Protein AF-A0A349VNL3-F1 (afdb_monomer_lite)

Secondary structure (DSSP, 8-state):
-PPEEEEE---HHHHHHHHHHHHHHHHHTT-GGGEEEEEEETHHHHHHHHHHHTHHHHHS-HHHHHHHHHHHHHHHHTTHHHHHHHHHHHHHHHHHHHHHTT---TT--HHHHHHHHHIIIIITT-BGGGS-SSSEEEEEEEETTTTEEEEEETTEEEEEEE-TTS-EEEEEEE-TT-BHHHHHHHHH----

Sequence (192 aa):
MPKLGLALSGGGFRATLYHLGVVRYLRDTGILQDVSDIASVSGGSILAAHLVLNWDKYTGDDEEFAAAASEIIDFVQFDVRNHIARRLPFIYSLRLFGKLARREIGFVSPNAVLERYYRDMLYGDTCLYELPDMPRLHILATNVSDGVLSVFNKKGLSIQQRKNAGKFEFKCIPGQMATLPQVVGASSAFPG

pLDDT: mean 88.32, std 12.3, range [38.38, 98.69]

Radius of gyration: 17.99 Å; chains: 1; bounding box: 42×40×58 Å

Structure (mmCIF, N/CA/C/O backbone):
data_AF-A0A349VNL3-F1
#
_entry.id   AF-A0A349VNL3-F1
#
loop_
_atom_site.group_PDB
_atom_site.id
_atom_site.type_symbol
_atom_site.label_atom_id
_atom_site.label_alt_id
_atom_site.label_comp_id
_atom_site.label_asym_id
_atom_site.label_entity_id
_atom_site.label_seq_id
_atom_site.pdbx_PDB_ins_code
_atom_site.Cartn_x
_atom_site.Cartn_y
_atom_site.Cartn_z
_atom_site.occupancy
_atom_site.B_iso_or_equiv
_atom_site.auth_seq_id
_atom_site.auth_comp_id
_atom_site.auth_asym_id
_atom_site.auth_atom_id
_atom_site.pdbx_PDB_model_num
ATOM 1 N N . MET A 1 1 ? -9.028 12.558 20.557 1.00 54.84 1 MET A N 1
ATOM 2 C CA . MET A 1 1 ? -8.630 11.135 20.527 1.00 54.84 1 MET A CA 1
ATOM 3 C C . MET A 1 1 ? -7.209 11.043 19.989 1.00 54.84 1 MET A C 1
ATOM 5 O O . MET A 1 1 ? -6.870 11.876 19.144 1.00 54.84 1 MET A O 1
ATOM 9 N N . PRO A 1 2 ? -6.360 10.147 20.522 1.00 56.34 2 PRO A N 1
ATOM 10 C CA . PRO A 1 2 ? -5.030 9.910 19.968 1.00 56.34 2 PRO A CA 1
ATOM 11 C C . PRO A 1 2 ? -5.157 9.453 18.511 1.00 56.34 2 PRO A C 1
ATOM 13 O O . PRO A 1 2 ? -6.084 8.734 18.163 1.00 56.34 2 PRO A O 1
ATOM 16 N N . LYS A 1 3 ? -4.257 9.936 17.657 1.00 85.06 3 LYS A N 1
ATOM 17 C CA . LYS A 1 3 ? -4.208 9.596 16.234 1.00 85.06 3 LYS A CA 1
ATOM 18 C C . LYS A 1 3 ? -3.071 8.607 16.021 1.00 85.06 3 LYS A C 1
ATOM 20 O O . LYS A 1 3 ? -1.936 8.920 16.387 1.00 85.06 3 LYS A O 1
ATOM 25 N N . LEU A 1 4 ? -3.370 7.432 15.475 1.00 94.25 4 LEU A N 1
ATOM 26 C CA . LEU A 1 4 ? -2.374 6.404 15.175 1.00 94.25 4 LEU A CA 1
ATOM 27 C C . LEU A 1 4 ? -1.837 6.582 13.750 1.00 94.25 4 LEU A C 1
ATOM 29 O O . LEU A 1 4 ? -2.595 6.771 12.802 1.00 94.25 4 LEU A O 1
ATOM 33 N N . GLY A 1 5 ? -0.517 6.508 13.597 1.00 96.69 5 GLY A N 1
ATOM 34 C CA . GLY A 1 5 ? 0.138 6.432 12.292 1.00 96.69 5 GLY A CA 1
ATOM 35 C C . GLY A 1 5 ? 0.537 4.992 11.986 1.00 96.69 5 GLY A C 1
ATOM 36 O O . GLY A 1 5 ? 1.195 4.354 12.808 1.00 96.69 5 GLY A O 1
ATOM 37 N N . LEU A 1 6 ? 0.174 4.487 10.809 1.00 97.75 6 LEU A N 1
ATOM 38 C CA . LEU A 1 6 ? 0.513 3.139 10.354 1.00 97.75 6 LEU A CA 1
ATOM 39 C C . LEU A 1 6 ? 1.584 3.204 9.258 1.00 97.75 6 LEU A C 1
ATOM 41 O O . LEU A 1 6 ? 1.389 3.835 8.223 1.00 97.75 6 LEU A O 1
ATOM 45 N N . ALA A 1 7 ? 2.723 2.544 9.471 1.00 98.19 7 ALA A N 1
ATOM 46 C CA . ALA A 1 7 ? 3.820 2.495 8.504 1.00 98.19 7 ALA A CA 1
ATOM 47 C C . ALA A 1 7 ? 3.968 1.083 7.915 1.00 98.19 7 ALA A C 1
ATOM 49 O O . ALA A 1 7 ? 4.357 0.148 8.612 1.00 98.19 7 ALA A O 1
ATOM 50 N N . LEU A 1 8 ? 3.682 0.935 6.620 1.00 98.19 8 LEU A N 1
ATOM 51 C CA . LEU A 1 8 ? 3.710 -0.334 5.894 1.00 98.19 8 LEU A CA 1
ATOM 52 C C . LEU A 1 8 ? 4.982 -0.443 5.045 1.00 98.19 8 LEU A C 1
ATOM 54 O O . LEU A 1 8 ? 5.118 0.164 3.980 1.00 98.19 8 LEU A O 1
ATOM 58 N N . SER A 1 9 ? 5.940 -1.222 5.538 1.00 96.88 9 SER A N 1
ATOM 59 C CA . SER A 1 9 ? 7.229 -1.458 4.887 1.00 96.88 9 SER A CA 1
ATOM 60 C C . SER A 1 9 ? 7.129 -2.282 3.595 1.00 96.88 9 SER A C 1
ATOM 62 O O . SER A 1 9 ? 6.122 -2.928 3.301 1.00 96.88 9 SER A O 1
ATOM 64 N N . GLY A 1 10 ? 8.221 -2.272 2.828 1.00 94.75 10 GLY A N 1
ATOM 65 C CA . GLY A 1 10 ? 8.355 -2.996 1.568 1.00 94.75 10 GLY A CA 1
ATOM 66 C C . GLY A 1 10 ? 8.783 -4.450 1.762 1.00 94.75 10 GLY A C 1
ATOM 67 O O . GLY A 1 10 ? 9.121 -4.884 2.860 1.00 94.75 10 GLY A O 1
ATOM 68 N N . GLY A 1 11 ? 8.798 -5.208 0.665 1.00 91.56 11 GLY A N 1
ATOM 69 C CA . GLY A 1 11 ? 9.146 -6.637 0.678 1.00 91.56 11 GLY A CA 1
ATOM 70 C C . GLY A 1 11 ? 8.288 -7.505 -0.244 1.00 91.56 11 GLY A C 1
ATOM 71 O O . GLY A 1 11 ? 8.097 -8.688 0.039 1.00 91.56 11 GLY A O 1
ATOM 72 N N . GLY A 1 12 ? 7.750 -6.920 -1.321 1.00 90.88 12 GLY A N 1
ATOM 73 C CA . GLY A 1 12 ? 6.856 -7.599 -2.261 1.00 90.88 12 GLY A CA 1
ATOM 74 C C . GLY A 1 12 ? 5.603 -8.164 -1.589 1.00 90.88 12 GLY A C 1
ATOM 75 O O . GLY A 1 12 ? 5.164 -7.670 -0.551 1.00 90.88 12 GLY A O 1
ATOM 76 N N . PHE A 1 13 ? 5.059 -9.241 -2.155 1.00 92.69 13 PHE A N 1
ATOM 77 C CA . PHE A 1 13 ? 3.811 -9.843 -1.675 1.00 92.69 13 PHE A CA 1
ATOM 78 C C . PHE A 1 13 ? 3.890 -10.415 -0.257 1.00 92.69 13 PHE A C 1
ATOM 80 O O . PHE A 1 13 ? 2.882 -10.445 0.443 1.00 92.69 13 PHE A O 1
ATOM 87 N N . ARG A 1 14 ? 5.087 -10.790 0.218 1.00 94.06 14 ARG A N 1
ATOM 88 C CA . ARG A 1 14 ? 5.274 -11.180 1.623 1.00 94.06 14 ARG A CA 1
ATOM 89 C C . ARG A 1 14 ? 4.926 -10.026 2.562 1.00 94.06 14 ARG A C 1
ATOM 91 O O . ARG A 1 14 ? 4.240 -10.244 3.552 1.00 94.06 14 ARG A O 1
ATOM 98 N N . ALA A 1 15 ? 5.387 -8.814 2.247 1.00 95.94 15 ALA A N 1
ATOM 99 C CA . ALA A 1 15 ? 5.043 -7.630 3.029 1.00 95.94 15 ALA A CA 1
ATOM 100 C C . ALA A 1 15 ? 3.550 -7.302 2.907 1.00 95.94 15 ALA A C 1
ATOM 102 O O . ALA A 1 15 ? 2.916 -7.029 3.917 1.00 95.94 15 ALA A O 1
ATOM 103 N N . THR A 1 16 ? 2.971 -7.403 1.704 1.00 96.94 16 THR A N 1
ATOM 104 C CA . THR A 1 16 ? 1.529 -7.200 1.480 1.00 96.94 16 THR A CA 1
ATOM 105 C C . THR A 1 16 ? 0.677 -8.090 2.394 1.00 96.94 16 THR A C 1
ATOM 107 O O . THR A 1 16 ? -0.168 -7.577 3.120 1.00 96.94 16 THR A O 1
ATOM 110 N N . LEU A 1 17 ? 0.935 -9.403 2.421 1.00 97.88 17 LEU A N 1
ATOM 111 C CA . LEU A 1 17 ? 0.179 -10.348 3.253 1.00 97.88 17 LEU A CA 1
ATOM 112 C C . LEU A 1 17 ? 0.473 -10.198 4.750 1.00 97.88 17 LEU A C 1
ATOM 114 O O . LEU A 1 17 ? -0.439 -10.303 5.566 1.00 97.88 17 LEU A O 1
ATOM 118 N N . TYR A 1 18 ? 1.725 -9.921 5.127 1.00 98.31 18 TYR A N 1
ATOM 119 C CA . TYR A 1 18 ? 2.070 -9.654 6.525 1.00 98.31 18 TYR A CA 1
ATOM 120 C C . TYR A 1 18 ? 1.290 -8.451 7.063 1.00 98.31 18 TYR A C 1
ATOM 122 O O . TYR A 1 18 ? 0.664 -8.527 8.119 1.00 98.31 18 TYR A O 1
ATOM 130 N N . HIS A 1 19 ? 1.274 -7.352 6.305 1.00 98.62 19 HIS A N 1
ATOM 131 C CA . HIS A 1 19 ? 0.550 -6.146 6.690 1.00 98.62 19 HIS A CA 1
ATOM 132 C C . HIS A 1 19 ? -0.967 -6.356 6.691 1.00 98.62 19 HIS A C 1
ATOM 134 O O . HIS A 1 19 ? -1.642 -5.736 7.504 1.00 98.62 19 HIS A O 1
ATOM 140 N N . LEU A 1 20 ? -1.510 -7.263 5.868 1.00 98.69 20 LEU A N 1
ATOM 141 C CA . LEU A 1 20 ? -2.928 -7.636 5.932 1.00 98.69 20 LEU A CA 1
ATOM 142 C C . LEU A 1 20 ? -3.260 -8.287 7.283 1.00 98.69 20 LEU A C 1
ATOM 144 O O . LEU A 1 20 ? -4.273 -7.953 7.893 1.00 98.69 20 LEU A O 1
ATOM 148 N N . GLY A 1 21 ? -2.368 -9.140 7.796 1.00 98.62 21 GLY A N 1
ATOM 149 C CA . GLY A 1 21 ? -2.469 -9.683 9.153 1.00 98.62 21 GLY A CA 1
ATOM 150 C C . GLY A 1 21 ? -2.396 -8.604 10.240 1.00 98.62 21 GLY A C 1
ATOM 151 O O . GLY A 1 21 ? -3.156 -8.651 11.205 1.00 98.62 21 GLY A O 1
ATOM 152 N N . VAL A 1 22 ? -1.540 -7.590 10.070 1.00 98.44 22 VAL A N 1
ATOM 153 C CA . VAL A 1 22 ? -1.481 -6.435 10.989 1.00 98.44 22 VAL A CA 1
ATOM 154 C C . VAL A 1 22 ? -2.793 -5.650 10.968 1.00 98.44 22 VAL A C 1
ATOM 156 O O . VAL A 1 22 ? -3.325 -5.336 12.027 1.00 98.44 22 VAL A O 1
ATOM 159 N N . VAL A 1 23 ? -3.350 -5.366 9.789 1.00 98.62 23 VAL A N 1
ATOM 160 C CA . VAL A 1 23 ? -4.642 -4.672 9.649 1.00 98.62 23 VAL A CA 1
ATOM 161 C C . VAL A 1 23 ? -5.766 -5.475 10.301 1.00 98.62 23 VAL A C 1
ATOM 163 O O . VAL A 1 23 ? -6.561 -4.897 11.039 1.00 98.62 23 VAL A O 1
ATOM 166 N N . ARG A 1 24 ? -5.792 -6.804 10.113 1.00 98.56 24 ARG A N 1
ATOM 167 C CA . ARG A 1 24 ? -6.727 -7.693 10.818 1.00 98.56 24 ARG A CA 1
ATOM 168 C C . ARG A 1 24 ? -6.598 -7.549 12.333 1.00 98.56 24 ARG A C 1
ATOM 170 O O . ARG A 1 24 ? -7.599 -7.361 13.006 1.00 98.56 24 ARG A O 1
ATOM 177 N N . TYR A 1 25 ? -5.378 -7.584 12.864 1.00 98.44 25 TYR A N 1
ATOM 178 C CA . TYR A 1 25 ? -5.145 -7.424 14.299 1.00 98.44 25 TYR A CA 1
ATOM 179 C C . TYR A 1 25 ? -5.625 -6.061 14.826 1.00 98.44 25 TYR A C 1
ATOM 181 O O . TYR A 1 25 ? -6.281 -5.997 15.865 1.00 98.44 25 TYR A O 1
ATOM 189 N N . LEU A 1 26 ? -5.342 -4.967 14.107 1.00 97.88 26 LEU A N 1
ATOM 190 C CA . LEU A 1 26 ? -5.823 -3.627 14.472 1.00 97.88 26 LEU A CA 1
ATOM 191 C C . LEU A 1 26 ? -7.355 -3.549 14.464 1.00 97.88 26 LEU A C 1
ATOM 193 O O . LEU A 1 26 ? -7.940 -2.886 15.321 1.00 97.88 26 LEU A O 1
ATOM 197 N N . ARG A 1 27 ? -8.003 -4.229 13.513 1.00 97.75 27 ARG A N 1
ATOM 198 C CA . ARG A 1 27 ? -9.463 -4.342 13.453 1.00 97.75 27 ARG A CA 1
ATOM 199 C C . ARG A 1 27 ? -10.005 -5.122 14.645 1.00 97.75 27 ARG A C 1
ATOM 201 O O . ARG A 1 27 ? -10.869 -4.616 15.348 1.00 97.75 27 ARG A O 1
ATOM 208 N N . ASP A 1 28 ? -9.479 -6.318 14.893 1.00 98.06 28 ASP A N 1
ATOM 209 C CA . ASP A 1 28 ? -9.968 -7.224 15.940 1.00 98.06 28 ASP A CA 1
ATOM 210 C C . ASP A 1 28 ? -9.770 -6.640 17.351 1.00 98.06 28 ASP A C 1
ATOM 212 O O . ASP A 1 28 ? -10.515 -6.955 18.275 1.00 98.06 28 ASP A O 1
ATOM 216 N N . THR A 1 29 ? -8.790 -5.747 17.518 1.00 96.88 29 THR A N 1
ATOM 217 C CA . THR A 1 29 ? -8.565 -4.988 18.760 1.00 96.88 29 THR A CA 1
ATOM 218 C C . THR A 1 29 ? -9.350 -3.677 18.833 1.00 96.88 29 THR A C 1
ATOM 220 O O . THR A 1 29 ? -9.275 -2.978 19.843 1.00 96.88 29 THR A O 1
ATOM 223 N N . GLY A 1 30 ? -10.116 -3.342 17.791 1.00 95.88 30 GLY A N 1
ATOM 224 C CA . GLY A 1 30 ? -10.961 -2.156 17.738 1.00 95.88 30 GLY A CA 1
ATOM 225 C C . GLY A 1 30 ? -10.172 -0.851 17.763 1.00 95.88 30 GLY A C 1
ATOM 226 O O . GLY A 1 30 ? -10.626 0.096 18.393 1.00 95.88 30 GLY A O 1
ATOM 227 N N . ILE A 1 31 ? -8.995 -0.796 17.133 1.00 96.31 31 ILE A N 1
ATOM 228 C CA . ILE A 1 31 ? -8.180 0.431 17.021 1.00 96.31 31 ILE A CA 1
ATOM 229 C C . ILE A 1 31 ? -7.869 0.822 15.571 1.00 96.31 31 ILE A C 1
ATOM 231 O O . ILE A 1 31 ? -7.216 1.838 15.335 1.00 96.31 31 ILE A O 1
ATOM 235 N N . LEU A 1 32 ? -8.318 0.045 14.578 1.00 97.06 32 LEU A N 1
ATOM 236 C CA . LEU A 1 32 ? -8.107 0.369 13.163 1.00 97.06 32 LEU A CA 1
ATOM 237 C C . LEU A 1 32 ? -8.714 1.731 12.791 1.00 97.06 32 LEU A C 1
ATOM 239 O O . LEU A 1 32 ? -8.093 2.498 12.060 1.00 97.06 32 LEU A O 1
ATOM 243 N N . GLN A 1 33 ? -9.879 2.069 13.344 1.00 94.69 33 GLN A N 1
ATOM 244 C CA . GLN A 1 33 ? -10.564 3.341 13.107 1.00 94.69 33 GLN A CA 1
ATOM 245 C C . GLN A 1 33 ? -9.824 4.570 13.667 1.00 94.69 33 GLN A C 1
ATOM 247 O O . GLN A 1 33 ? -10.104 5.694 13.253 1.00 94.69 33 GLN A O 1
ATOM 252 N N . ASP A 1 34 ? -8.858 4.371 14.569 1.00 95.69 34 ASP A N 1
ATOM 253 C CA . ASP A 1 34 ? -8.034 5.448 15.130 1.00 95.69 34 ASP A CA 1
ATOM 254 C C . ASP A 1 34 ? -6.817 5.780 14.244 1.00 95.69 34 ASP A C 1
ATOM 256 O O . ASP A 1 34 ? -6.080 6.742 14.509 1.00 95.69 34 ASP A O 1
ATOM 260 N N . VAL A 1 35 ? -6.582 5.000 13.180 1.00 97.38 35 VAL A N 1
ATOM 261 C CA . VAL A 1 35 ? -5.515 5.258 12.209 1.00 97.38 35 VAL A CA 1
ATOM 262 C C . VAL A 1 35 ? -5.849 6.516 11.411 1.00 97.38 35 VAL A C 1
ATOM 264 O O . VAL A 1 35 ? -6.858 6.593 10.717 1.00 97.38 35 VAL A O 1
ATOM 267 N N . SER A 1 36 ? -4.982 7.524 11.493 1.00 96.81 36 SER A N 1
ATOM 268 C CA . SER A 1 36 ? -5.166 8.808 10.812 1.00 96.81 36 SER A CA 1
ATOM 269 C C . SER A 1 36 ? -4.336 8.952 9.547 1.00 96.81 36 SER A C 1
ATOM 271 O O . SER A 1 36 ? -4.721 9.684 8.633 1.00 96.81 36 SER A O 1
ATOM 273 N N . ASP A 1 37 ? -3.181 8.294 9.518 1.00 97.50 37 ASP A N 1
ATOM 274 C CA . ASP A 1 37 ? -2.172 8.432 8.480 1.00 97.50 37 ASP A CA 1
ATOM 275 C C . ASP A 1 37 ? -1.552 7.065 8.200 1.00 97.50 37 ASP A C 1
ATOM 277 O O . ASP A 1 37 ? -1.168 6.339 9.118 1.00 97.50 37 ASP A O 1
ATOM 281 N N . ILE A 1 38 ? -1.435 6.730 6.920 1.00 98.50 38 ILE A N 1
ATOM 282 C CA . ILE A 1 38 ? -0.823 5.496 6.441 1.00 98.50 38 ILE A CA 1
ATOM 283 C C . ILE A 1 38 ? 0.339 5.879 5.534 1.00 98.50 38 ILE A C 1
ATOM 285 O O . ILE A 1 38 ? 0.140 6.448 4.464 1.00 98.50 38 ILE A O 1
ATOM 289 N N . ALA A 1 39 ? 1.561 5.563 5.951 1.00 98.19 39 ALA A N 1
ATOM 290 C CA . ALA A 1 39 ? 2.753 5.677 5.121 1.00 98.19 39 ALA A CA 1
ATOM 291 C C . ALA A 1 39 ? 3.123 4.298 4.579 1.00 98.19 39 ALA A C 1
ATOM 293 O O . ALA A 1 39 ? 3.070 3.312 5.310 1.00 98.19 39 ALA A O 1
ATOM 294 N N . SER A 1 40 ? 3.508 4.197 3.310 1.00 98.25 40 SER A N 1
ATOM 295 C CA . SER A 1 40 ? 3.814 2.897 2.712 1.00 98.25 40 SER A CA 1
ATOM 296 C C . SER A 1 40 ? 4.918 2.948 1.669 1.00 98.25 40 SER A C 1
ATOM 298 O O . SER A 1 40 ? 5.089 3.958 0.989 1.00 98.25 40 SER A O 1
ATOM 300 N N . VAL A 1 41 ? 5.632 1.833 1.514 1.00 96.88 41 VAL A N 1
ATOM 301 C CA . VAL A 1 41 ?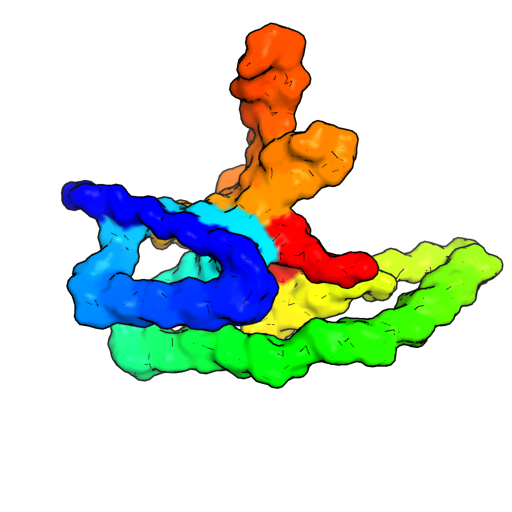 6.582 1.607 0.418 1.00 96.88 41 VAL A CA 1
ATOM 302 C C . VAL A 1 41 ? 6.394 0.218 -0.185 1.00 96.88 41 VAL A C 1
ATOM 304 O O . VAL A 1 41 ? 6.111 -0.763 0.506 1.00 96.88 41 VAL A O 1
ATOM 307 N N . SER A 1 42 ? 6.639 0.115 -1.483 1.00 94.25 42 SER A N 1
ATOM 308 C CA . SER A 1 42 ? 6.678 -1.119 -2.254 1.00 94.25 42 SER A CA 1
ATOM 309 C C . SER A 1 42 ? 5.476 -2.051 -2.024 1.00 94.25 42 SER A C 1
ATOM 311 O O . SER A 1 42 ? 4.337 -1.635 -2.207 1.00 94.25 42 SER A O 1
ATOM 313 N N . GLY A 1 43 ? 5.692 -3.310 -1.631 1.00 94.50 43 GLY A N 1
ATOM 314 C CA . GLY A 1 43 ? 4.614 -4.268 -1.345 1.00 94.50 43 GLY A CA 1
ATOM 315 C C . GLY A 1 43 ? 3.617 -3.786 -0.282 1.00 94.50 43 GLY A C 1
ATOM 316 O O . GLY A 1 43 ? 2.435 -4.116 -0.362 1.00 94.50 43 GLY A O 1
ATOM 317 N N . GLY A 1 44 ? 4.056 -2.952 0.667 1.00 97.50 44 GLY A N 1
ATOM 318 C CA . GLY A 1 44 ? 3.167 -2.296 1.623 1.00 97.50 44 GLY A CA 1
ATOM 319 C C . GLY A 1 44 ? 2.222 -1.296 0.960 1.00 97.50 44 GLY A C 1
ATOM 320 O O . GLY A 1 44 ? 1.081 -1.174 1.390 1.00 97.50 44 GLY A O 1
ATOM 321 N N . SER A 1 45 ? 2.643 -0.639 -0.126 1.00 97.94 45 SER A N 1
ATOM 322 C CA . SER A 1 45 ? 1.790 0.283 -0.888 1.00 97.94 45 SER A CA 1
ATOM 323 C C . SER A 1 45 ? 0.657 -0.421 -1.624 1.00 97.94 45 SER A C 1
ATOM 325 O O . SER A 1 45 ? -0.384 0.197 -1.830 1.00 97.94 45 SER A O 1
ATOM 327 N N . ILE A 1 46 ? 0.824 -1.708 -1.957 1.00 97.44 46 ILE A N 1
ATOM 328 C CA . ILE A 1 46 ? -0.240 -2.509 -2.576 1.00 97.44 46 ILE A CA 1
ATOM 329 C C . ILE A 1 46 ? -1.434 -2.607 -1.619 1.00 97.44 46 ILE A C 1
ATOM 331 O O . ILE A 1 46 ? -2.559 -2.255 -1.976 1.00 97.44 46 ILE A O 1
ATOM 335 N N . LEU A 1 47 ? -1.169 -3.022 -0.376 1.00 98.44 47 LEU A N 1
ATOM 336 C CA . LEU A 1 47 ? -2.203 -3.093 0.651 1.00 98.44 47 LEU A CA 1
ATOM 337 C C . LEU A 1 47 ? -2.671 -1.699 1.071 1.00 98.44 47 LEU A C 1
ATOM 339 O O . LEU A 1 47 ? -3.865 -1.500 1.222 1.00 98.44 47 LEU A O 1
ATOM 343 N N . ALA A 1 48 ? -1.763 -0.736 1.255 1.00 98.50 48 ALA A N 1
ATOM 344 C CA . ALA A 1 48 ? -2.119 0.598 1.739 1.00 98.50 48 ALA A CA 1
ATOM 345 C C . ALA A 1 48 ? -3.141 1.292 0.830 1.00 98.50 48 ALA A C 1
ATOM 347 O O . ALA A 1 48 ? -4.119 1.847 1.320 1.00 98.50 48 ALA A O 1
ATOM 348 N N . ALA A 1 49 ? -2.932 1.240 -0.490 1.00 98.25 49 ALA A N 1
ATOM 349 C CA . ALA A 1 49 ? -3.873 1.799 -1.453 1.00 98.25 49 ALA A CA 1
ATOM 350 C C . ALA A 1 49 ? -5.225 1.076 -1.405 1.00 98.25 49 ALA A C 1
ATOM 352 O O . ALA A 1 49 ? -6.260 1.732 -1.349 1.00 98.25 49 ALA A O 1
ATOM 353 N N . HIS A 1 50 ? -5.208 -0.260 -1.355 1.00 98.56 50 HIS A N 1
ATOM 354 C CA . HIS A 1 50 ? -6.426 -1.067 -1.287 1.00 98.56 50 HIS A CA 1
ATOM 355 C C . HIS A 1 50 ? -7.228 -0.813 -0.003 1.00 98.56 50 HIS A C 1
ATOM 357 O O . HIS A 1 50 ? -8.446 -0.669 -0.050 1.00 98.56 50 HIS A O 1
ATOM 363 N N . LEU A 1 51 ? -6.529 -0.716 1.130 1.00 98.62 51 LEU A N 1
ATOM 364 C CA . LEU A 1 51 ? -7.083 -0.435 2.450 1.00 98.62 51 LEU A CA 1
ATOM 365 C C . LEU A 1 51 ? -7.795 0.910 2.483 1.00 98.62 51 LEU A C 1
ATOM 367 O O . LEU A 1 51 ? -8.921 0.994 2.950 1.00 98.62 51 LEU A O 1
ATOM 371 N N . VAL A 1 52 ? -7.147 1.960 1.982 1.00 98.19 52 VAL A N 1
ATOM 372 C CA . VAL A 1 52 ? -7.718 3.311 1.995 1.00 98.19 52 VAL A CA 1
ATOM 373 C C . VAL A 1 52 ? -8.885 3.431 1.019 1.00 98.19 52 VAL A C 1
ATOM 375 O O . VAL A 1 52 ? -9.870 4.087 1.336 1.00 98.19 52 VAL A O 1
ATOM 378 N N . LEU A 1 53 ? -8.801 2.780 -0.143 1.00 97.56 53 LEU A N 1
ATOM 379 C CA . LEU A 1 53 ? -9.885 2.764 -1.125 1.00 97.56 53 LEU A CA 1
ATOM 380 C C . LEU A 1 53 ? -11.131 2.033 -0.607 1.00 97.56 53 LEU A C 1
ATOM 382 O O . LEU A 1 53 ? -12.249 2.454 -0.881 1.00 97.56 53 LEU A O 1
ATOM 386 N N . ASN A 1 54 ? -10.933 0.959 0.156 1.00 97.94 54 ASN A N 1
ATOM 387 C CA . ASN A 1 54 ? -11.996 0.113 0.695 1.00 97.94 54 ASN A CA 1
ATOM 388 C C . ASN A 1 54 ? -12.165 0.297 2.212 1.00 97.94 54 ASN A C 1
ATOM 390 O O . ASN A 1 54 ? -12.500 -0.664 2.904 1.00 97.94 54 ASN A O 1
ATOM 394 N N . TRP A 1 55 ? -11.890 1.496 2.740 1.00 97.88 55 TRP A N 1
ATOM 395 C CA . TRP A 1 55 ? -11.805 1.728 4.187 1.00 97.88 55 TRP A CA 1
ATOM 396 C C . TRP A 1 55 ? -13.040 1.221 4.935 1.00 97.88 55 TRP A C 1
ATOM 398 O O . TRP A 1 55 ? -12.896 0.463 5.893 1.00 97.88 55 TRP A O 1
ATOM 408 N N . ASP A 1 56 ? -14.229 1.537 4.414 1.00 97.25 56 ASP A N 1
ATOM 409 C CA . ASP A 1 56 ? -15.506 1.120 4.993 1.00 97.25 56 ASP A CA 1
ATOM 410 C C . ASP A 1 56 ? -15.610 -0.404 5.113 1.00 97.25 56 ASP A C 1
ATOM 412 O O . ASP A 1 56 ? -15.956 -0.892 6.183 1.00 97.25 56 ASP A O 1
ATOM 416 N N . LYS A 1 57 ? -15.195 -1.167 4.087 1.00 98.19 57 LYS A N 1
ATOM 417 C CA . LYS A 1 57 ? -15.183 -2.640 4.145 1.00 98.19 57 LYS A CA 1
ATOM 418 C C . LYS A 1 57 ? -14.212 -3.167 5.205 1.00 98.19 57 LYS A C 1
ATOM 420 O O . LYS A 1 57 ? -14.511 -4.123 5.910 1.00 98.19 57 LYS A O 1
ATOM 425 N N . TYR A 1 58 ? -13.031 -2.558 5.332 1.00 98.31 58 TYR A N 1
ATOM 426 C CA . TYR A 1 58 ? -12.031 -2.986 6.318 1.00 98.31 58 TYR A CA 1
ATOM 427 C C . TYR A 1 58 ? -12.441 -2.678 7.763 1.00 98.31 58 TYR A C 1
ATOM 429 O O . TYR A 1 58 ? -12.022 -3.391 8.676 1.00 98.31 58 TYR A O 1
ATOM 437 N N . THR A 1 59 ? -13.236 -1.631 7.982 1.00 97.12 59 THR A N 1
ATOM 438 C CA . THR A 1 59 ? -13.786 -1.266 9.300 1.00 97.12 59 THR A CA 1
ATOM 439 C C . THR A 1 59 ? -15.205 -1.779 9.539 1.00 97.12 59 THR A C 1
ATOM 441 O O . THR A 1 59 ? -15.744 -1.571 10.624 1.00 97.12 59 THR A O 1
ATOM 444 N N . GLY A 1 60 ? -15.799 -2.413 8.533 1.00 96.69 60 GLY A N 1
ATOM 445 C CA . GLY A 1 60 ? -17.149 -2.947 8.544 1.00 96.69 60 GLY A CA 1
ATOM 446 C C . GLY A 1 60 ? -17.253 -4.293 9.250 1.00 96.69 60 GLY A C 1
ATOM 447 O O . GLY A 1 60 ? -16.416 -4.662 10.090 1.00 96.69 60 GLY A O 1
ATOM 448 N N . ASP A 1 61 ? -18.295 -5.043 8.913 1.00 97.44 61 ASP A N 1
ATOM 449 C CA . ASP A 1 61 ? -18.526 -6.359 9.501 1.00 97.44 61 ASP A CA 1
ATOM 450 C C . ASP A 1 61 ? -17.500 -7.413 9.030 1.00 97.44 61 ASP A C 1
ATOM 452 O O . ASP A 1 61 ? -16.544 -7.136 8.297 1.00 97.44 61 ASP A O 1
ATOM 456 N N . ASP A 1 62 ? -17.610 -8.629 9.569 1.00 97.94 62 ASP A N 1
ATOM 457 C CA . ASP A 1 62 ? -16.657 -9.701 9.272 1.00 97.94 62 ASP A CA 1
ATOM 458 C C . ASP A 1 62 ? -16.723 -10.165 7.810 1.00 97.94 62 ASP A C 1
ATOM 460 O O . ASP A 1 62 ? -15.701 -10.600 7.271 1.00 97.94 62 ASP A O 1
ATOM 464 N N . GLU A 1 63 ? -17.886 -10.058 7.168 1.00 98.31 63 GLU A N 1
ATOM 465 C CA . GLU A 1 63 ? -18.113 -10.463 5.781 1.00 98.31 63 GLU A CA 1
ATOM 466 C C . GLU A 1 63 ? -17.508 -9.431 4.824 1.00 98.31 63 GLU A C 1
ATOM 468 O O . GLU A 1 63 ? -16.774 -9.795 3.900 1.00 98.31 63 GLU A O 1
ATOM 473 N N . GLU A 1 64 ? -17.718 -8.143 5.094 1.00 98.44 64 GLU A N 1
ATOM 474 C CA . GLU A 1 64 ? -17.122 -7.033 4.349 1.00 98.44 64 GLU A CA 1
ATOM 475 C C . GLU A 1 64 ? -15.592 -7.048 4.437 1.00 98.44 64 GLU A C 1
ATOM 477 O O . GLU A 1 64 ? -14.901 -6.937 3.414 1.00 98.44 64 GLU A O 1
ATOM 482 N N . PHE A 1 65 ? -15.047 -7.260 5.640 1.00 98.56 65 PHE A N 1
ATOM 483 C CA . PHE A 1 65 ? -13.605 -7.398 5.823 1.00 98.56 65 PHE A CA 1
ATOM 484 C C . PHE A 1 65 ? -13.067 -8.604 5.050 1.00 98.56 65 PHE A C 1
ATOM 486 O O . PHE A 1 65 ? -12.030 -8.501 4.389 1.00 98.56 65 PHE A O 1
ATOM 493 N N . ALA A 1 66 ? -13.743 -9.755 5.139 1.00 98.50 66 ALA A N 1
ATOM 494 C CA . ALA A 1 66 ? -13.318 -10.973 4.460 1.00 98.50 66 ALA A CA 1
ATOM 495 C C . ALA A 1 66 ? -13.305 -10.793 2.937 1.00 98.50 66 ALA A C 1
ATOM 497 O O . ALA A 1 66 ? -12.336 -11.207 2.301 1.00 98.50 66 ALA A O 1
ATOM 498 N N . ALA A 1 67 ? -14.308 -10.114 2.373 1.00 98.44 67 ALA A N 1
ATOM 499 C CA . ALA A 1 67 ? -14.371 -9.796 0.950 1.00 98.44 67 ALA A CA 1
ATOM 500 C C . ALA A 1 67 ? -13.209 -8.888 0.505 1.00 98.44 67 ALA A C 1
ATOM 502 O O . ALA A 1 67 ? -12.510 -9.192 -0.461 1.00 98.44 67 ALA A O 1
ATOM 503 N N . ALA A 1 68 ? -12.927 -7.808 1.242 1.00 98.44 68 ALA A N 1
ATOM 504 C CA . ALA A 1 68 ? -11.792 -6.936 0.926 1.00 98.44 68 ALA A CA 1
ATOM 505 C C . ALA A 1 68 ? -10.438 -7.658 1.089 1.00 98.44 68 ALA A C 1
ATOM 507 O O . ALA A 1 68 ? -9.500 -7.447 0.319 1.00 98.44 68 ALA A O 1
ATOM 508 N N . ALA A 1 69 ? -10.312 -8.531 2.090 1.00 98.44 69 ALA A N 1
ATOM 509 C CA . ALA A 1 69 ? -9.111 -9.332 2.293 1.00 98.44 69 ALA A CA 1
ATOM 510 C C . ALA A 1 69 ? -8.909 -10.369 1.174 1.00 98.44 69 ALA A C 1
ATOM 512 O O . ALA A 1 69 ? -7.768 -10.567 0.747 1.00 98.44 69 ALA A O 1
ATOM 513 N N . SER A 1 70 ? -9.981 -11.001 0.677 1.00 98.25 70 SER A N 1
ATOM 514 C CA . SER A 1 70 ? -9.890 -11.984 -0.407 1.00 98.25 70 SER A CA 1
ATOM 515 C C . SER A 1 70 ? -9.400 -11.367 -1.710 1.00 98.25 70 SER A C 1
ATOM 517 O O . SER A 1 70 ? -8.550 -11.971 -2.349 1.00 98.25 70 SER A O 1
ATOM 519 N N . GLU A 1 71 ? -9.803 -10.136 -2.047 1.00 98.12 71 GLU A N 1
ATOM 520 C CA . GLU A 1 71 ? -9.308 -9.428 -3.244 1.00 98.12 71 GLU A CA 1
ATOM 521 C C . GLU A 1 71 ? -7.762 -9.334 -3.253 1.00 98.12 71 GLU A C 1
ATOM 523 O O . GLU A 1 71 ? -7.102 -9.619 -4.257 1.00 98.12 71 GLU A O 1
ATOM 528 N N . ILE A 1 72 ? -7.151 -9.030 -2.098 1.00 97.88 72 ILE A N 1
ATOM 529 C CA . ILE A 1 72 ? -5.685 -9.000 -1.939 1.00 97.88 72 ILE A CA 1
ATOM 530 C C . ILE A 1 72 ? -5.068 -10.398 -2.007 1.00 97.88 72 ILE A C 1
ATOM 532 O O . ILE A 1 72 ? -4.004 -10.574 -2.609 1.00 97.88 72 ILE A O 1
ATOM 536 N N . ILE A 1 73 ? -5.692 -11.387 -1.367 1.00 97.50 73 ILE A N 1
ATOM 537 C CA . ILE A 1 73 ? -5.194 -12.766 -1.354 1.00 97.50 73 ILE A CA 1
ATOM 538 C C . ILE A 1 73 ? -5.207 -13.340 -2.773 1.00 97.50 73 ILE A C 1
ATOM 540 O O . ILE A 1 73 ? -4.182 -13.860 -3.216 1.00 97.50 73 ILE A O 1
ATOM 544 N N . ASP A 1 74 ? -6.307 -13.172 -3.500 1.00 96.38 74 ASP A N 1
ATOM 545 C CA . ASP A 1 74 ? -6.483 -13.626 -4.878 1.00 96.38 74 ASP A CA 1
ATOM 546 C C . ASP A 1 74 ? -5.464 -12.962 -5.807 1.00 96.38 74 ASP A C 1
ATOM 548 O O . ASP A 1 74 ? -4.812 -13.634 -6.609 1.00 96.38 74 ASP A O 1
ATOM 552 N N . PHE A 1 75 ? -5.237 -11.654 -5.649 1.00 94.81 75 PHE A N 1
ATOM 553 C CA . PHE A 1 75 ? -4.206 -10.937 -6.397 1.00 94.81 75 PHE A CA 1
ATOM 554 C C . PHE A 1 75 ? -2.796 -11.497 -6.152 1.00 94.81 75 PHE A C 1
ATOM 556 O O . PHE A 1 75 ? -2.016 -11.677 -7.092 1.00 94.81 75 PHE A O 1
ATOM 563 N N . VAL A 1 76 ? -2.448 -11.795 -4.897 1.00 92.44 76 VAL A N 1
ATOM 564 C CA . VAL A 1 76 ? -1.142 -12.378 -4.564 1.00 92.44 76 VAL A CA 1
ATOM 565 C C . VAL A 1 76 ? -1.023 -13.811 -5.096 1.00 92.44 76 VAL A C 1
ATOM 567 O O . VAL A 1 76 ? 0.029 -14.175 -5.628 1.00 92.44 76 VAL A O 1
ATOM 570 N N . GLN A 1 77 ? -2.085 -14.613 -4.994 1.00 92.06 77 GLN A N 1
ATOM 571 C CA . GLN A 1 77 ? -2.131 -15.997 -5.477 1.00 92.06 77 GLN A CA 1
ATOM 572 C C . GLN A 1 77 ? -2.116 -16.108 -7.002 1.00 92.06 77 GLN A C 1
ATOM 574 O O . GLN A 1 77 ? -1.562 -17.071 -7.530 1.00 92.06 77 GLN A O 1
ATOM 579 N N . PHE A 1 78 ? -2.641 -15.108 -7.715 1.00 89.38 78 PHE A N 1
ATOM 580 C CA . PHE A 1 78 ? -2.535 -15.018 -9.172 1.00 89.38 78 PHE A CA 1
ATOM 581 C C . PHE A 1 78 ? -1.071 -15.003 -9.650 1.00 89.38 78 PHE A C 1
ATOM 583 O O . PHE A 1 78 ? -0.794 -15.301 -10.811 1.00 89.38 78 PHE A O 1
ATOM 590 N N . ASP A 1 79 ? -0.113 -14.701 -8.766 1.00 83.50 79 ASP A N 1
ATOM 591 C CA . ASP A 1 79 ? 1.319 -14.771 -9.049 1.00 83.50 79 ASP A CA 1
ATOM 592 C C . ASP A 1 79 ? 1.692 -13.907 -10.261 1.00 83.50 79 ASP A C 1
ATOM 594 O O . ASP A 1 79 ? 2.253 -14.342 -11.278 1.00 83.50 79 ASP A O 1
ATOM 598 N N . VAL A 1 80 ? 1.349 -12.620 -10.142 1.00 80.62 80 VAL A N 1
ATOM 599 C CA . VAL A 1 80 ? 1.654 -11.590 -11.144 1.00 80.62 80 VAL A CA 1
ATOM 600 C C . VAL A 1 80 ? 3.139 -11.614 -11.523 1.00 80.62 80 VAL A C 1
ATOM 602 O O . VAL A 1 80 ? 3.489 -11.405 -12.685 1.00 80.62 80 VAL A O 1
ATOM 605 N N . ARG A 1 81 ? 4.025 -11.940 -10.569 1.00 77.69 81 ARG A N 1
ATOM 606 C CA . ARG A 1 81 ? 5.466 -12.055 -10.812 1.00 77.69 81 ARG A CA 1
ATOM 607 C C . ARG A 1 81 ? 5.778 -13.083 -11.884 1.00 77.69 81 ARG A C 1
ATOM 609 O O . ARG A 1 81 ? 6.471 -12.748 -12.845 1.00 77.69 81 ARG A O 1
ATOM 616 N N . ASN A 1 82 ? 5.292 -14.312 -11.738 1.00 80.69 82 ASN A N 1
ATOM 617 C CA . ASN A 1 82 ? 5.556 -15.352 -12.725 1.00 80.69 82 ASN A CA 1
ATOM 618 C C . ASN A 1 82 ? 4.841 -15.076 -14.048 1.00 80.69 82 ASN A C 1
ATOM 620 O O . ASN A 1 82 ? 5.412 -15.339 -15.109 1.00 80.69 82 ASN A O 1
ATOM 624 N N . HIS A 1 83 ? 3.650 -14.475 -14.015 1.00 78.00 83 HIS A N 1
ATOM 625 C CA . HIS A 1 83 ? 2.959 -14.029 -15.226 1.00 78.00 83 HIS A CA 1
ATOM 626 C C . HIS A 1 83 ? 3.764 -12.996 -16.024 1.00 78.00 83 HIS A C 1
ATOM 628 O O . HIS A 1 83 ? 3.843 -13.097 -17.251 1.00 78.00 83 HIS A O 1
ATOM 634 N N . ILE A 1 84 ? 4.393 -12.029 -15.351 1.00 77.44 84 ILE A N 1
ATOM 635 C CA . ILE A 1 84 ? 5.281 -11.050 -15.987 1.00 77.44 84 ILE A CA 1
ATOM 636 C C . ILE A 1 84 ? 6.569 -11.736 -16.455 1.00 77.44 84 ILE A C 1
ATOM 638 O O . ILE A 1 84 ? 6.934 -11.598 -17.622 1.00 77.44 84 ILE A O 1
ATOM 642 N N . ALA A 1 85 ? 7.221 -12.525 -15.595 1.00 78.75 85 ALA A N 1
ATOM 643 C CA . ALA A 1 85 ? 8.498 -13.178 -15.886 1.00 78.75 85 ALA A CA 1
ATOM 644 C C . ALA A 1 85 ? 8.434 -14.081 -17.128 1.00 78.75 85 ALA A C 1
ATOM 646 O O . ALA A 1 85 ? 9.305 -14.009 -17.993 1.00 78.75 85 ALA A O 1
ATOM 647 N N . ARG A 1 86 ? 7.362 -14.870 -17.277 1.00 79.62 86 ARG A N 1
ATOM 648 C CA . ARG A 1 86 ? 7.142 -15.736 -18.451 1.00 79.62 86 ARG A CA 1
ATOM 649 C C . ARG A 1 86 ? 6.925 -14.954 -19.747 1.00 79.62 86 ARG A C 1
ATOM 651 O O . ARG A 1 86 ? 7.175 -15.483 -20.825 1.00 79.62 86 ARG A O 1
ATOM 658 N N . ARG A 1 87 ? 6.477 -13.699 -19.659 1.00 77.50 87 ARG A N 1
ATOM 659 C CA . ARG A 1 87 ? 6.284 -12.813 -20.816 1.00 77.50 87 ARG A CA 1
ATOM 660 C C . ARG A 1 87 ? 7.542 -12.020 -21.161 1.00 77.50 87 ARG A C 1
ATOM 662 O O . ARG A 1 87 ? 7.643 -11.570 -22.298 1.00 77.50 87 ARG A O 1
ATOM 669 N N . LEU A 1 88 ? 8.512 -11.887 -20.248 1.00 76.69 88 LEU A N 1
ATOM 670 C CA . LEU A 1 88 ? 9.737 -11.109 -20.477 1.00 76.69 88 LEU A CA 1
ATOM 671 C C . LEU A 1 88 ? 10.456 -11.464 -21.790 1.00 76.69 88 LEU A C 1
ATOM 673 O O . LEU A 1 88 ? 10.736 -10.526 -22.536 1.00 76.69 88 LEU A O 1
ATOM 677 N N . PRO A 1 89 ? 10.702 -12.743 -22.151 1.00 77.25 89 PRO A N 1
ATOM 678 C CA . PRO A 1 89 ? 11.396 -13.067 -23.400 1.00 77.25 89 PRO A CA 1
ATOM 679 C C . PRO A 1 89 ? 10.669 -12.505 -24.626 1.00 77.25 89 PRO A C 1
ATOM 681 O O . PRO A 1 89 ? 11.279 -11.852 -25.468 1.00 77.25 89 PRO A O 1
ATOM 684 N N . PHE A 1 90 ? 9.344 -12.665 -24.670 1.00 78.88 90 PHE A N 1
ATOM 685 C CA . PHE A 1 90 ? 8.506 -12.139 -25.745 1.00 78.88 90 PHE A CA 1
ATOM 686 C C . PHE A 1 90 ? 8.498 -10.603 -25.775 1.00 78.88 90 PHE A C 1
ATOM 688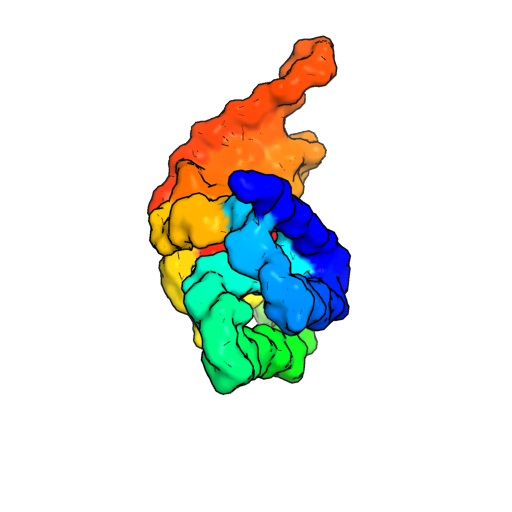 O O . PHE A 1 90 ? 8.638 -10.003 -26.839 1.00 78.88 90 PHE A O 1
ATOM 695 N N . ILE A 1 91 ? 8.395 -9.958 -24.608 1.00 75.50 91 ILE A N 1
ATOM 696 C CA . ILE A 1 91 ? 8.441 -8.495 -24.464 1.00 75.50 91 ILE A CA 1
ATOM 697 C C . ILE A 1 91 ? 9.769 -7.935 -24.995 1.00 75.50 91 ILE A C 1
ATOM 699 O O . ILE A 1 91 ? 9.774 -6.947 -25.734 1.00 75.50 91 ILE A O 1
ATOM 703 N N . TYR A 1 92 ? 10.893 -8.567 -24.652 1.00 74.62 92 TYR A N 1
ATOM 704 C CA . TYR A 1 92 ? 12.218 -8.165 -25.123 1.00 74.62 92 TYR A CA 1
ATOM 705 C C . TYR A 1 92 ? 12.368 -8.345 -26.637 1.00 74.62 92 TYR A C 1
ATOM 707 O O . TYR A 1 92 ? 12.824 -7.417 -27.310 1.00 74.62 92 TYR A O 1
ATOM 715 N N . SER A 1 93 ? 11.931 -9.480 -27.190 1.00 75.75 93 SER A N 1
ATOM 716 C CA . SER A 1 93 ? 11.938 -9.716 -28.640 1.00 75.75 93 SER A CA 1
ATOM 717 C C . SER A 1 93 ? 11.099 -8.681 -29.390 1.00 75.75 93 SER A C 1
ATOM 719 O O . SER A 1 93 ? 11.556 -8.119 -30.386 1.00 75.75 93 SER A O 1
ATOM 721 N N . LEU A 1 94 ? 9.903 -8.367 -28.885 1.00 75.69 94 LEU A N 1
ATOM 722 C CA . LEU A 1 94 ? 9.013 -7.379 -29.488 1.00 75.69 94 LEU A CA 1
ATOM 723 C C . LEU A 1 94 ? 9.633 -5.975 -29.466 1.00 75.69 94 LEU A C 1
ATOM 725 O O . LEU A 1 94 ? 9.604 -5.274 -30.475 1.00 75.69 94 LEU A O 1
ATOM 729 N N . ARG A 1 95 ? 10.265 -5.577 -28.354 1.00 73.25 95 ARG A N 1
ATOM 730 C CA . ARG A 1 95 ? 10.998 -4.302 -28.246 1.00 73.25 95 ARG A CA 1
ATOM 731 C C . ARG A 1 95 ? 12.153 -4.202 -29.239 1.00 73.25 95 ARG A C 1
ATOM 733 O O . ARG A 1 95 ? 12.347 -3.139 -29.829 1.00 73.25 95 ARG A O 1
ATOM 740 N N . LEU A 1 96 ? 12.916 -5.281 -29.421 1.00 74.38 96 LEU A N 1
ATOM 741 C CA . LEU A 1 96 ? 14.023 -5.322 -30.380 1.00 74.38 96 LEU A CA 1
ATOM 742 C C . LEU A 1 96 ? 13.510 -5.114 -31.812 1.00 74.38 96 LEU A C 1
ATOM 744 O O . LEU A 1 96 ? 14.057 -4.297 -32.551 1.00 74.38 96 LEU A O 1
ATOM 748 N N . PHE A 1 97 ? 12.406 -5.776 -32.162 1.00 75.44 97 PHE A N 1
ATOM 749 C CA . PHE A 1 97 ? 11.742 -5.607 -33.454 1.00 75.44 97 PHE A CA 1
ATOM 750 C C . PHE A 1 97 ? 11.170 -4.196 -33.646 1.00 75.44 97 PHE A C 1
ATOM 752 O O . PHE A 1 97 ? 11.338 -3.606 -34.710 1.00 75.44 97 PHE A O 1
ATOM 759 N N . GLY A 1 98 ? 10.546 -3.620 -32.614 1.00 72.44 98 GLY A N 1
ATOM 760 C CA . GLY A 1 98 ? 10.044 -2.243 -32.634 1.00 72.44 98 GLY A CA 1
ATOM 761 C C . GLY A 1 98 ? 11.147 -1.219 -32.897 1.00 72.44 98 GLY A C 1
ATOM 762 O O . GLY A 1 98 ? 10.999 -0.370 -33.775 1.00 72.44 98 GLY A O 1
ATOM 763 N N . LYS A 1 99 ? 12.295 -1.358 -32.218 1.00 69.94 99 LYS A N 1
ATOM 764 C CA . LYS A 1 99 ? 13.482 -0.526 -32.477 1.00 69.94 99 LYS A CA 1
ATOM 765 C C . LYS A 1 99 ? 13.968 -0.657 -33.919 1.00 69.94 99 LYS A C 1
ATOM 767 O O . LYS A 1 99 ? 14.250 0.360 -34.548 1.00 69.94 99 LYS A O 1
ATOM 772 N N . LEU A 1 100 ? 14.028 -1.880 -34.449 1.00 76.69 100 LEU A N 1
ATOM 773 C CA . LEU A 1 100 ? 14.447 -2.126 -35.831 1.00 76.69 100 LEU A CA 1
ATOM 774 C C . LEU A 1 100 ? 13.475 -1.496 -36.843 1.00 76.69 100 LEU A C 1
ATOM 776 O O . LEU A 1 100 ? 13.898 -0.905 -37.831 1.00 76.69 100 LEU A O 1
ATOM 780 N N . ALA A 1 101 ? 12.176 -1.549 -36.554 1.00 80.19 101 ALA A N 1
ATOM 781 C CA . ALA A 1 101 ? 11.115 -0.962 -37.368 1.00 80.19 101 ALA A CA 1
ATOM 782 C C . ALA A 1 101 ? 10.887 0.547 -37.123 1.00 80.19 101 ALA A C 1
ATOM 784 O O . ALA A 1 101 ? 9.924 1.101 -37.652 1.00 80.19 101 ALA A O 1
ATOM 785 N N . ARG A 1 102 ? 11.724 1.216 -36.308 1.00 73.25 102 ARG A N 1
ATOM 786 C CA . ARG A 1 102 ? 11.550 2.616 -35.858 1.00 73.25 102 ARG A CA 1
ATOM 787 C C . ARG A 1 102 ? 10.151 2.918 -35.290 1.00 73.25 102 ARG A C 1
ATOM 789 O O . ARG A 1 102 ? 9.653 4.034 -35.419 1.00 73.25 102 ARG A O 1
ATOM 796 N N . ARG A 1 103 ? 9.509 1.933 -34.658 1.00 68.06 103 ARG A N 1
ATOM 797 C CA . ARG A 1 103 ? 8.230 2.092 -33.955 1.00 68.06 103 ARG A CA 1
ATOM 798 C C . ARG A 1 103 ? 8.459 2.039 -32.450 1.00 68.06 103 ARG A C 1
ATOM 800 O O . ARG A 1 103 ? 9.018 1.070 -31.938 1.00 68.06 103 ARG A O 1
ATOM 807 N N . GLU A 1 104 ? 7.996 3.058 -31.730 1.00 56.91 104 GLU A N 1
ATOM 808 C CA . GLU A 1 104 ? 7.992 3.030 -30.268 1.00 56.91 104 GLU A CA 1
ATOM 809 C C . GLU A 1 104 ? 6.932 2.051 -29.757 1.00 56.91 104 GLU A C 1
ATOM 811 O O . GLU A 1 104 ? 5.730 2.266 -29.895 1.00 56.91 104 GLU A O 1
ATOM 816 N N . ILE A 1 105 ? 7.381 0.957 -29.143 1.00 57.88 105 ILE A N 1
ATOM 817 C CA . ILE A 1 105 ? 6.511 -0.014 -28.472 1.00 57.88 105 ILE A CA 1
ATOM 818 C C . ILE A 1 105 ? 6.579 0.272 -26.962 1.00 57.88 105 ILE A C 1
ATOM 820 O O . ILE A 1 105 ? 7.175 -0.474 -26.187 1.00 57.88 105 ILE A O 1
ATOM 824 N N . GLY A 1 106 ? 6.020 1.418 -26.552 1.00 52.78 106 GLY A N 1
ATOM 825 C CA . GLY A 1 106 ? 5.997 1.876 -25.153 1.00 52.78 106 GLY A CA 1
ATOM 826 C C . GLY A 1 106 ? 5.056 1.073 -24.242 1.00 52.78 106 GLY A C 1
ATOM 827 O O . GLY A 1 106 ? 5.280 0.992 -23.039 1.00 52.78 106 GLY A O 1
ATOM 828 N N . PHE A 1 107 ? 4.059 0.393 -24.819 1.00 53.97 107 PHE A N 1
ATOM 829 C CA . PHE A 1 107 ? 3.007 -0.353 -24.106 1.00 53.97 107 PHE A CA 1
ATOM 830 C C . PHE A 1 107 ? 3.458 -1.657 -23.432 1.00 53.97 107 PHE A C 1
ATOM 832 O O . PHE A 1 107 ? 2.637 -2.409 -22.912 1.00 53.97 107 PHE A O 1
ATOM 839 N N . VAL A 1 108 ? 4.751 -1.972 -23.466 1.00 64.25 108 VAL A N 1
ATOM 840 C CA . VAL A 1 108 ? 5.245 -3.297 -23.093 1.00 64.25 108 VAL A CA 1
ATOM 841 C C . VAL A 1 108 ? 6.447 -3.154 -22.167 1.00 64.25 108 VAL A C 1
ATOM 843 O O . VAL A 1 108 ? 7.569 -3.542 -22.492 1.00 64.25 108 VAL A O 1
ATOM 846 N N . SER A 1 109 ? 6.248 -2.501 -21.024 1.00 74.75 109 SER A N 1
ATOM 847 C CA . SER A 1 109 ? 7.177 -2.570 -19.893 1.00 74.75 109 SER A CA 1
ATOM 848 C C . SER A 1 109 ? 6.634 -3.508 -18.815 1.00 74.75 109 SER A C 1
ATOM 850 O O . SER A 1 109 ? 5.416 -3.631 -18.687 1.00 74.75 109 SER A O 1
ATOM 852 N N . PRO A 1 110 ? 7.507 -4.177 -18.038 1.00 77.19 110 PRO A N 1
ATOM 853 C CA . PRO A 1 110 ? 7.070 -4.954 -16.879 1.00 77.19 110 PRO A CA 1
ATOM 854 C C . PRO A 1 110 ? 6.171 -4.134 -15.947 1.00 77.19 110 PRO A C 1
ATOM 856 O O . PRO A 1 110 ? 5.134 -4.626 -15.515 1.00 77.19 110 PRO A O 1
ATOM 859 N N . ASN A 1 111 ? 6.506 -2.854 -15.746 1.00 82.12 111 ASN A N 1
ATOM 860 C CA . ASN A 1 111 ? 5.689 -1.923 -14.969 1.00 82.12 111 ASN A CA 1
ATOM 861 C C . ASN A 1 111 ? 4.325 -1.660 -15.611 1.00 82.12 111 ASN A C 1
ATOM 863 O O . ASN A 1 111 ? 3.334 -1.726 -14.907 1.00 82.12 111 ASN A O 1
ATOM 867 N N . ALA A 1 112 ? 4.234 -1.450 -16.926 1.00 83.12 112 ALA A N 1
ATOM 868 C CA . ALA A 1 112 ? 2.946 -1.248 -17.596 1.00 83.12 112 ALA A CA 1
ATOM 869 C C . ALA A 1 112 ? 2.036 -2.484 -17.478 1.00 83.12 112 ALA A C 1
ATOM 871 O O . ALA A 1 112 ? 0.824 -2.362 -17.324 1.00 83.12 112 ALA A O 1
ATOM 872 N N . VAL A 1 113 ? 2.620 -3.687 -17.517 1.00 85.00 113 VAL A N 1
ATOM 873 C CA . VAL A 1 113 ? 1.879 -4.935 -17.287 1.00 85.00 113 VAL A CA 1
ATOM 874 C C . VAL A 1 113 ? 1.426 -5.038 -15.829 1.00 85.00 113 VAL A C 1
ATOM 876 O O . VAL A 1 113 ? 0.285 -5.410 -15.573 1.00 85.00 113 VAL A O 1
ATOM 879 N N . LEU A 1 114 ? 2.290 -4.688 -14.878 1.00 87.69 114 LEU A N 1
ATOM 880 C CA . LEU A 1 114 ? 1.949 -4.675 -13.458 1.00 87.69 114 LEU A CA 1
ATOM 881 C C . LEU A 1 114 ? 0.854 -3.647 -13.136 1.00 87.69 114 LEU A C 1
ATOM 883 O O . LEU A 1 114 ? -0.116 -3.984 -12.469 1.00 87.69 114 LEU A O 1
ATOM 887 N N . GLU A 1 115 ? 0.975 -2.424 -13.653 1.00 90.56 115 GLU A N 1
ATOM 888 C CA . GLU A 1 115 ? -0.035 -1.369 -13.546 1.00 90.56 115 GLU A CA 1
ATOM 889 C C . GLU A 1 115 ? -1.378 -1.825 -14.113 1.00 90.56 115 GLU A C 1
ATOM 891 O O . GLU A 1 115 ? -2.422 -1.535 -13.536 1.00 90.56 115 GLU A O 1
ATOM 896 N N . ARG A 1 116 ? -1.375 -2.582 -15.215 1.00 90.00 116 ARG A N 1
ATOM 897 C CA . ARG A 1 116 ? -2.602 -3.172 -15.746 1.00 90.00 116 ARG A CA 1
ATOM 898 C C . ARG A 1 116 ? -3.226 -4.168 -14.769 1.00 90.00 116 ARG A C 1
ATOM 900 O O . ARG A 1 116 ? -4.422 -4.087 -14.545 1.00 90.00 116 ARG A O 1
ATOM 907 N N . TYR A 1 117 ? -2.450 -5.062 -14.157 1.00 92.38 117 TYR A N 1
ATOM 908 C CA . TYR A 1 117 ? -3.006 -5.983 -13.157 1.00 92.38 117 TYR A CA 1
ATOM 909 C C . TYR A 1 117 ? -3.524 -5.253 -11.915 1.00 92.38 117 TYR A C 1
ATOM 911 O O . TYR A 1 117 ? -4.582 -5.601 -11.407 1.00 92.38 117 TYR A O 1
ATOM 919 N N . TYR A 1 118 ? -2.831 -4.210 -11.452 1.00 95.19 118 TYR A N 1
ATOM 920 C CA . TYR A 1 118 ? -3.333 -3.362 -10.371 1.00 95.19 118 TYR A CA 1
ATOM 921 C C . TYR A 1 118 ? -4.666 -2.692 -10.727 1.00 95.19 118 TYR A C 1
ATOM 923 O O . TYR A 1 118 ? -5.576 -2.669 -9.903 1.00 95.19 118 TYR A O 1
ATOM 931 N N . ARG A 1 119 ? -4.798 -2.175 -11.953 1.00 95.75 119 ARG A N 1
ATOM 932 C CA . ARG A 1 119 ? -6.046 -1.593 -12.467 1.00 95.75 119 ARG A CA 1
ATOM 933 C C . ARG A 1 119 ? -7.160 -2.634 -12.529 1.00 95.75 119 ARG A C 1
ATOM 935 O O . ARG A 1 119 ? -8.209 -2.428 -11.937 1.00 95.75 119 ARG A O 1
ATOM 942 N N . ASP A 1 120 ? -6.903 -3.749 -13.204 1.00 95.19 120 ASP A N 1
ATOM 943 C CA . ASP A 1 120 ? -7.917 -4.752 -13.533 1.00 95.19 120 ASP A CA 1
ATOM 944 C C . ASP A 1 120 ? -8.383 -5.542 -12.294 1.00 95.19 120 ASP A C 1
ATOM 946 O O . ASP A 1 120 ? -9.508 -6.032 -12.282 1.00 95.19 120 ASP A O 1
ATOM 950 N N . MET A 1 121 ? -7.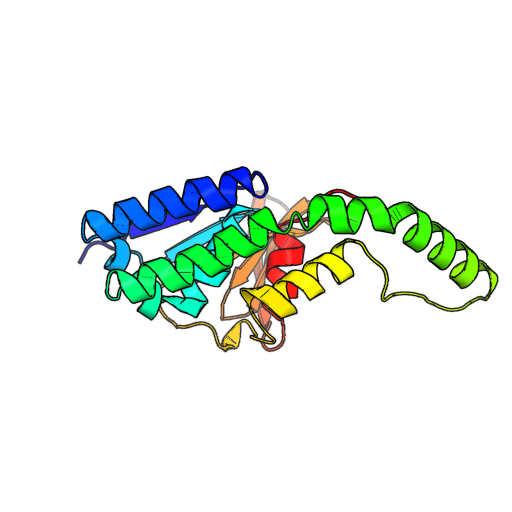535 -5.680 -11.263 1.00 95.50 121 MET A N 1
ATOM 951 C CA . MET A 1 121 ? -7.813 -6.548 -10.110 1.00 95.50 121 MET A CA 1
ATOM 952 C C . MET A 1 121 ? -8.016 -5.825 -8.774 1.00 95.50 121 MET A C 1
ATOM 954 O O . MET A 1 121 ? -8.627 -6.424 -7.899 1.00 95.50 121 MET A O 1
ATOM 958 N N . LEU A 1 122 ? -7.484 -4.609 -8.570 1.00 96.50 122 LEU A N 1
ATOM 959 C CA . LEU A 1 122 ? -7.469 -3.978 -7.235 1.00 96.50 122 LEU A CA 1
ATOM 960 C C . LEU A 1 122 ? -8.024 -2.553 -7.179 1.00 96.50 122 LEU A C 1
ATOM 962 O O . LEU A 1 122 ? -8.709 -2.209 -6.222 1.00 96.50 122 LEU A O 1
ATOM 966 N N . TYR A 1 123 ? -7.663 -1.686 -8.127 1.00 97.06 123 TYR A N 1
ATOM 967 C CA . TYR A 1 123 ? -7.884 -0.240 -7.966 1.00 97.06 123 TYR A CA 1
ATOM 968 C C . TYR A 1 123 ? -8.792 0.380 -9.021 1.00 97.06 123 TYR A C 1
ATOM 970 O O . TYR A 1 123 ? -9.164 1.541 -8.876 1.00 97.06 123 TYR A O 1
ATOM 978 N N . GLY A 1 124 ? -9.094 -0.329 -10.110 1.00 96.19 124 GLY A N 1
ATOM 979 C CA . GLY A 1 124 ? -9.726 0.285 -11.272 1.00 96.19 124 GLY A CA 1
ATOM 980 C C . GLY A 1 124 ? -8.932 1.494 -11.779 1.00 96.19 124 GLY A C 1
ATOM 981 O O . GLY A 1 124 ? -7.701 1.553 -11.683 1.00 96.19 124 GLY A O 1
ATOM 982 N N . ASP A 1 125 ? -9.657 2.481 -12.299 1.00 94.50 125 ASP A N 1
ATOM 983 C CA . ASP A 1 125 ? -9.098 3.723 -12.843 1.00 94.50 125 ASP A CA 1
ATOM 984 C C . ASP A 1 125 ? -8.940 4.841 -11.797 1.00 94.50 125 ASP A C 1
ATOM 986 O O . ASP A 1 125 ? -8.651 5.984 -12.158 1.00 94.50 125 ASP A O 1
ATOM 990 N N . THR A 1 126 ? -9.099 4.519 -10.508 1.00 95.19 126 THR A N 1
ATOM 991 C CA . THR A 1 126 ? -9.124 5.506 -9.426 1.00 95.19 126 THR A CA 1
ATOM 992 C C . THR A 1 126 ? -7.858 6.357 -9.396 1.00 95.19 126 THR A C 1
ATOM 994 O O . THR A 1 126 ? -6.724 5.861 -9.388 1.00 95.19 126 THR A O 1
ATOM 997 N N . CYS A 1 127 ? -8.056 7.665 -9.336 1.00 95.12 127 CYS A N 1
ATOM 998 C CA . CYS A 1 127 ? -7.023 8.678 -9.236 1.00 95.12 127 CYS A CA 1
ATOM 999 C C . CYS A 1 127 ? -6.794 9.131 -7.790 1.00 95.12 127 CYS A C 1
ATOM 1001 O O . CYS A 1 127 ? -7.660 9.024 -6.925 1.00 95.12 127 CYS A O 1
ATOM 1003 N N . LEU A 1 128 ? -5.618 9.705 -7.518 1.00 94.44 128 LEU A N 1
ATOM 1004 C CA . LEU A 1 128 ? -5.246 10.156 -6.170 1.00 94.44 128 LEU A CA 1
ATOM 1005 C C . LEU A 1 128 ? -6.260 11.124 -5.543 1.00 94.44 128 LEU A C 1
ATOM 1007 O O . LEU A 1 128 ? -6.477 11.060 -4.337 1.00 94.44 128 LEU A O 1
ATOM 1011 N N . TYR A 1 129 ? -6.875 12.011 -6.330 1.00 93.19 129 TYR A N 1
ATOM 1012 C CA . TYR A 1 129 ? -7.831 12.998 -5.812 1.00 93.19 129 TYR A CA 1
ATOM 1013 C C . TYR A 1 129 ? -9.145 12.378 -5.322 1.00 93.19 129 TYR A C 1
ATOM 1015 O O . TYR A 1 129 ? -9.857 13.022 -4.553 1.00 93.19 129 TYR A O 1
ATOM 1023 N N . GLU A 1 130 ? -9.458 11.157 -5.758 1.00 94.12 130 GLU A N 1
ATOM 1024 C CA . GLU A 1 130 ? -10.666 10.418 -5.380 1.00 94.12 130 GLU A CA 1
ATOM 1025 C C . GLU A 1 130 ? -10.498 9.686 -4.046 1.00 94.12 130 GLU A C 1
ATOM 1027 O O . GLU A 1 130 ? -11.482 9.241 -3.463 1.00 94.12 130 GLU A O 1
ATOM 1032 N N . LEU A 1 131 ? -9.266 9.590 -3.529 1.00 94.19 131 LEU A N 1
ATOM 1033 C CA . LEU A 1 131 ? -9.015 9.001 -2.218 1.00 94.19 131 LEU A CA 1
ATOM 1034 C C . LEU A 1 131 ? -9.802 9.741 -1.119 1.00 94.19 131 LEU A C 1
ATOM 1036 O O . LEU A 1 131 ? -9.951 10.970 -1.179 1.00 94.19 131 LEU A O 1
ATOM 1040 N N . PRO A 1 132 ? -10.260 9.039 -0.071 1.00 94.25 132 PRO A N 1
ATOM 1041 C CA . PRO A 1 132 ? -10.897 9.679 1.072 1.00 94.25 132 PRO A CA 1
ATOM 1042 C C . PRO A 1 132 ? -9.938 10.648 1.781 1.00 94.25 132 PRO A C 1
ATOM 1044 O O . PRO A 1 132 ? -8.713 10.570 1.659 1.00 94.25 132 PRO A O 1
ATOM 1047 N N . ASP A 1 133 ? -10.496 11.601 2.531 1.00 93.75 133 ASP A N 1
ATOM 1048 C CA . ASP A 1 133 ? -9.687 12.537 3.328 1.00 93.75 133 ASP A CA 1
ATOM 1049 C C . ASP A 1 133 ? -9.051 11.877 4.559 1.00 93.75 133 ASP A C 1
ATOM 1051 O O . ASP A 1 133 ? -8.037 12.371 5.066 1.00 93.75 133 ASP A O 1
ATOM 1055 N N . MET A 1 134 ? -9.646 10.782 5.041 1.00 93.94 134 MET A N 1
ATOM 1056 C CA . MET A 1 134 ? -9.195 10.008 6.192 1.00 93.94 134 MET A CA 1
ATOM 1057 C C . MET A 1 134 ? -9.410 8.502 5.949 1.00 93.94 134 MET A C 1
ATOM 1059 O O . MET A 1 134 ? -10.472 8.140 5.449 1.00 93.94 134 MET A O 1
ATOM 1063 N N . PRO A 1 135 ? -8.448 7.647 6.342 1.00 96.69 135 PRO A N 1
ATOM 1064 C CA . PRO A 1 135 ? -7.083 8.013 6.730 1.00 96.69 135 PRO A CA 1
ATOM 1065 C C . PRO A 1 135 ? -6.292 8.581 5.542 1.00 96.69 135 PRO A C 1
ATOM 1067 O O . PRO A 1 135 ? -6.545 8.268 4.380 1.00 96.69 135 PRO A O 1
ATOM 1070 N N . ARG A 1 136 ? -5.298 9.427 5.827 1.00 97.19 136 ARG A N 1
ATOM 1071 C CA . ARG A 1 136 ? -4.445 10.008 4.782 1.00 97.19 136 ARG A CA 1
ATOM 1072 C C . ARG A 1 136 ? -3.421 8.993 4.310 1.00 97.19 136 ARG A C 1
ATOM 1074 O O . ARG A 1 136 ? -2.605 8.522 5.098 1.00 97.19 136 ARG A O 1
ATOM 1081 N N . LEU A 1 137 ? -3.412 8.727 3.011 1.00 97.75 137 LEU A N 1
ATOM 1082 C CA . LEU A 1 137 ? -2.432 7.849 2.389 1.00 97.75 137 LEU A CA 1
ATOM 1083 C C . LEU A 1 137 ? -1.203 8.622 1.899 1.00 97.75 137 LEU A C 1
ATOM 1085 O O . LEU A 1 137 ? -1.329 9.597 1.157 1.00 97.75 137 LEU A O 1
ATOM 1089 N N . HIS A 1 138 ? -0.020 8.126 2.254 1.00 97.44 138 HIS A N 1
ATOM 1090 C CA . HIS A 1 138 ? 1.281 8.595 1.790 1.00 97.44 138 HIS A CA 1
ATOM 1091 C C . HIS A 1 138 ? 2.042 7.412 1.176 1.00 97.44 138 HIS A C 1
ATOM 1093 O O . HIS A 1 138 ? 2.560 6.546 1.884 1.00 97.44 138 HIS A O 1
ATOM 1099 N N . ILE A 1 139 ? 2.099 7.347 -0.15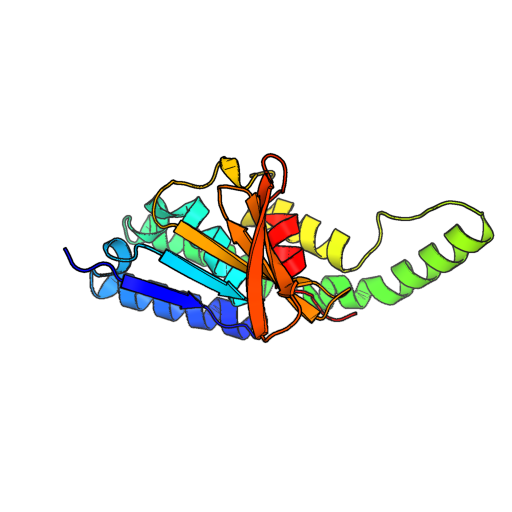3 1.00 97.50 139 ILE A N 1
ATOM 1100 C CA . ILE A 1 139 ? 2.846 6.322 -0.893 1.00 97.50 139 ILE A CA 1
ATOM 1101 C C . ILE A 1 139 ? 4.225 6.882 -1.222 1.00 97.50 139 ILE A C 1
ATOM 1103 O O . ILE A 1 139 ? 4.351 7.848 -1.973 1.00 97.50 139 ILE A O 1
ATOM 1107 N N . LEU A 1 140 ? 5.265 6.284 -0.657 1.00 96.38 140 LEU A N 1
ATOM 1108 C CA . LEU A 1 140 ? 6.641 6.717 -0.845 1.00 96.38 140 LEU A CA 1
ATOM 1109 C C . LEU A 1 140 ? 7.260 5.976 -2.036 1.00 96.38 140 LEU A C 1
ATOM 1111 O O . LEU A 1 140 ? 7.092 4.770 -2.195 1.00 96.38 140 LEU A O 1
ATOM 1115 N N . ALA A 1 141 ? 8.026 6.701 -2.840 1.00 93.38 141 ALA A N 1
ATOM 1116 C CA . ALA A 1 141 ? 8.821 6.178 -3.941 1.00 93.38 141 ALA A CA 1
ATOM 1117 C C . ALA A 1 141 ? 10.170 6.907 -4.010 1.00 93.38 141 ALA A C 1
ATOM 1119 O O . ALA A 1 141 ? 10.366 7.964 -3.401 1.00 93.38 141 ALA A O 1
ATOM 1120 N N . THR A 1 142 ? 11.103 6.361 -4.785 1.00 89.88 142 THR A N 1
ATOM 1121 C CA . THR A 1 142 ? 12.415 6.979 -5.009 1.00 89.88 142 THR A CA 1
ATOM 1122 C C . THR A 1 142 ? 12.435 7.653 -6.373 1.00 89.88 142 THR A C 1
ATOM 1124 O O . THR A 1 142 ? 12.208 6.999 -7.390 1.00 89.88 142 THR A O 1
ATOM 1127 N N . ASN A 1 143 ? 12.760 8.947 -6.418 1.00 86.44 143 ASN A N 1
ATOM 1128 C CA . ASN A 1 143 ? 13.107 9.598 -7.679 1.00 86.44 143 ASN A CA 1
ATOM 1129 C C . ASN A 1 143 ? 14.511 9.132 -8.091 1.00 86.44 143 ASN A C 1
ATOM 1131 O O . ASN A 1 143 ? 15.500 9.486 -7.447 1.00 86.44 143 ASN A O 1
ATOM 1135 N N . VAL A 1 144 ? 14.585 8.338 -9.159 1.00 83.62 144 VAL A N 1
ATOM 1136 C CA . VAL A 1 144 ? 15.829 7.724 -9.647 1.00 83.62 144 VAL A CA 1
ATOM 1137 C C . VAL A 1 144 ? 16.802 8.756 -10.228 1.00 83.62 144 VAL A C 1
ATOM 1139 O O . VAL A 1 144 ? 18.006 8.527 -10.173 1.00 83.62 144 VAL A O 1
ATOM 1142 N N . SER A 1 145 ? 16.318 9.901 -10.723 1.00 81.88 145 SER A N 1
ATOM 1143 C CA . SER A 1 145 ? 17.175 10.946 -11.303 1.00 81.88 145 SER A CA 1
ATOM 1144 C C . SER A 1 145 ? 18.133 11.547 -10.274 1.00 81.88 145 SER A C 1
ATOM 1146 O O . SER A 1 145 ? 19.302 11.761 -10.577 1.00 81.88 145 SER A O 1
ATOM 1148 N N . ASP A 1 146 ? 17.649 11.763 -9.046 1.00 80.44 146 ASP A N 1
ATOM 1149 C CA . ASP A 1 146 ? 18.391 12.499 -8.011 1.00 80.44 146 ASP A CA 1
ATOM 1150 C C . ASP A 1 146 ? 18.613 11.682 -6.720 1.00 80.44 146 ASP A C 1
ATOM 1152 O O . ASP A 1 146 ? 19.278 12.141 -5.786 1.00 80.44 146 ASP A O 1
ATOM 1156 N N . GLY A 1 147 ? 18.046 10.472 -6.629 1.00 83.25 147 GLY A N 1
ATOM 1157 C CA . GLY A 1 147 ? 18.127 9.607 -5.446 1.00 83.25 147 GLY A CA 1
ATOM 1158 C C . GLY A 1 147 ? 17.459 10.216 -4.209 1.00 83.25 147 GLY A C 1
ATOM 1159 O O . GLY A 1 147 ? 17.969 10.091 -3.092 1.00 83.25 147 GLY A O 1
ATOM 1160 N N . VAL A 1 148 ? 16.363 10.947 -4.412 1.00 87.00 148 VAL A N 1
ATOM 1161 C CA . VAL A 1 148 ? 15.629 11.690 -3.373 1.00 87.00 148 VAL A CA 1
ATOM 1162 C C . VAL A 1 148 ? 14.234 11.114 -3.150 1.00 87.00 148 VAL A C 1
ATOM 1164 O O . VAL A 1 148 ? 13.662 10.463 -4.031 1.00 87.00 148 VAL A O 1
ATOM 1167 N N . LEU A 1 149 ? 13.677 11.374 -1.966 1.00 90.69 149 LEU A N 1
ATOM 1168 C CA . LEU A 1 149 ? 12.344 10.917 -1.597 1.00 90.69 149 LEU A CA 1
ATOM 1169 C C . LEU A 1 149 ? 11.270 11.583 -2.463 1.00 90.69 149 LEU A C 1
ATOM 1171 O O . LEU A 1 149 ? 11.264 12.797 -2.664 1.00 90.69 149 LEU A O 1
ATOM 1175 N N . SER A 1 150 ? 10.322 10.778 -2.920 1.00 93.19 150 SER A N 1
ATOM 1176 C CA . SER A 1 150 ? 9.070 11.216 -3.524 1.00 93.19 150 SER A CA 1
ATOM 1177 C C . SER A 1 150 ? 7.899 10.639 -2.739 1.00 93.19 150 SER A C 1
ATOM 1179 O O . SER A 1 150 ? 7.943 9.484 -2.324 1.00 93.19 150 SER A O 1
ATOM 1181 N N . VAL A 1 151 ? 6.857 11.434 -2.515 1.00 95.31 151 VAL A N 1
ATOM 1182 C CA . VAL A 1 151 ? 5.664 11.016 -1.772 1.00 95.31 151 VAL A CA 1
ATOM 1183 C C . VAL A 1 151 ? 4.423 11.386 -2.562 1.00 95.31 151 VAL A C 1
ATOM 1185 O O . VAL A 1 151 ? 4.210 12.557 -2.867 1.00 95.31 151 VAL A O 1
ATOM 1188 N N . PHE A 1 152 ? 3.592 10.398 -2.855 1.00 95.69 152 PHE A N 1
ATOM 1189 C CA . PHE A 1 152 ? 2.281 10.578 -3.455 1.00 95.69 152 PHE A CA 1
ATOM 1190 C C . PHE A 1 152 ? 1.202 10.550 -2.375 1.00 95.69 152 PHE A C 1
ATOM 1192 O O . PHE A 1 152 ? 1.216 9.693 -1.492 1.00 95.69 152 PHE A O 1
ATOM 1199 N N . ASN A 1 153 ? 0.254 11.475 -2.453 1.00 95.12 153 ASN A N 1
ATOM 1200 C CA . ASN A 1 153 ? -0.948 11.503 -1.626 1.00 95.12 153 ASN A CA 1
ATOM 1201 C C . ASN A 1 153 ? -2.104 12.146 -2.406 1.00 95.12 153 ASN A C 1
ATOM 1203 O O . ASN A 1 153 ? -1.927 12.571 -3.547 1.00 95.12 153 ASN A O 1
ATOM 1207 N N . LYS A 1 154 ? -3.276 12.284 -1.776 1.00 94.44 154 LYS A N 1
ATOM 1208 C CA . LYS A 1 154 ? -4.467 12.896 -2.392 1.00 94.44 154 LYS A CA 1
ATOM 1209 C C . LYS A 1 154 ? -4.213 14.255 -3.066 1.00 94.44 154 LYS A C 1
ATOM 1211 O O . LYS A 1 154 ? -4.846 14.580 -4.065 1.00 94.44 154 LYS A O 1
ATOM 1216 N N . LYS A 1 155 ? -3.277 15.062 -2.547 1.00 92.25 155 LYS A N 1
ATOM 1217 C CA . LYS A 1 155 ? -2.949 16.394 -3.090 1.00 92.25 155 LYS A CA 1
ATOM 1218 C C . LYS A 1 155 ? -2.022 16.335 -4.307 1.00 92.25 155 LYS A C 1
ATOM 1220 O O . LYS A 1 155 ? -1.956 17.300 -5.067 1.00 92.25 155 LYS A O 1
ATOM 1225 N N . GLY A 1 156 ? -1.302 15.233 -4.493 1.00 92.38 156 GLY A N 1
ATOM 1226 C CA . GLY A 1 156 ? -0.375 15.042 -5.598 1.00 92.38 156 GLY A CA 1
ATOM 1227 C C . GLY A 1 156 ? 0.961 14.455 -5.171 1.00 92.38 156 GLY A C 1
ATOM 1228 O O . GLY A 1 156 ? 1.039 13.633 -4.260 1.00 92.38 156 GLY A O 1
ATOM 1229 N N . LEU A 1 157 ? 2.014 14.879 -5.866 1.00 93.31 157 LEU A N 1
ATOM 1230 C CA . LEU A 1 157 ? 3.373 14.380 -5.716 1.00 93.31 157 LEU A CA 1
ATOM 1231 C C . LEU A 1 157 ? 4.260 15.430 -5.040 1.00 93.31 157 LEU A C 1
ATOM 1233 O O . LEU A 1 157 ? 4.517 16.496 -5.594 1.00 93.31 157 LEU A O 1
ATOM 1237 N N . SER A 1 158 ? 4.780 15.100 -3.866 1.00 92.75 158 SER A N 1
ATOM 1238 C CA . SER A 1 158 ? 5.807 15.870 -3.168 1.00 92.75 158 SER A CA 1
ATOM 1239 C C . SER A 1 158 ? 7.182 15.276 -3.456 1.00 92.75 158 SER A C 1
ATOM 1241 O O . SER A 1 158 ? 7.453 14.142 -3.067 1.00 92.75 158 SER A O 1
ATOM 1243 N N . ILE A 1 159 ? 8.065 16.038 -4.098 1.00 90.69 159 ILE A N 1
ATOM 1244 C CA . ILE A 1 159 ? 9.443 15.620 -4.399 1.00 90.69 159 ILE A CA 1
ATOM 1245 C C . ILE A 1 159 ? 10.402 16.387 -3.496 1.00 90.69 159 ILE A C 1
ATOM 1247 O O . ILE A 1 159 ? 10.395 17.620 -3.476 1.00 90.69 159 ILE A O 1
ATOM 1251 N N . GLN A 1 160 ? 11.240 15.661 -2.766 1.00 89.69 160 GLN A N 1
ATOM 1252 C CA . GLN A 1 160 ? 12.316 16.235 -1.970 1.00 89.69 160 GLN A CA 1
ATOM 1253 C C . GLN A 1 160 ? 13.395 16.827 -2.887 1.00 89.69 160 GLN A C 1
ATOM 1255 O O . GLN A 1 160 ? 13.858 16.181 -3.821 1.00 89.69 160 GLN A O 1
ATOM 1260 N N . GLN A 1 161 ? 13.841 18.044 -2.598 1.00 86.00 161 GLN A N 1
ATOM 1261 C CA . GLN A 1 1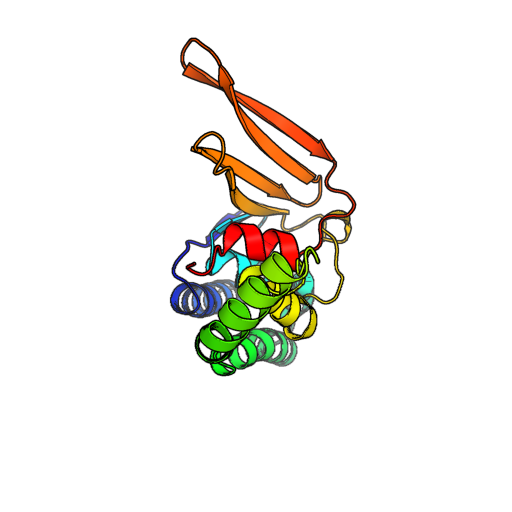61 ? 14.936 18.719 -3.287 1.00 86.00 161 GLN A CA 1
ATOM 1262 C C . GLN A 1 161 ? 16.136 18.855 -2.351 1.00 86.00 161 GLN A C 1
ATOM 1264 O O . GLN A 1 161 ? 15.993 19.248 -1.189 1.00 86.00 161 GLN A O 1
ATOM 1269 N N . ARG A 1 162 ? 17.333 18.546 -2.863 1.00 77.56 162 ARG A N 1
ATOM 1270 C CA . ARG A 1 162 ? 18.597 18.805 -2.162 1.00 77.56 162 ARG A CA 1
ATOM 1271 C C . ARG A 1 162 ? 19.040 20.234 -2.469 1.00 77.56 162 ARG A C 1
ATOM 1273 O O . ARG A 1 162 ? 19.361 20.538 -3.614 1.00 77.56 162 ARG A O 1
ATOM 1280 N N . LYS A 1 163 ? 19.072 21.106 -1.460 1.00 76.12 163 LYS A N 1
ATOM 1281 C CA . LYS A 1 163 ? 19.739 22.413 -1.556 1.00 76.12 163 LYS A CA 1
ATOM 1282 C C . LYS A 1 163 ? 21.139 22.353 -0.944 1.00 76.12 163 LYS A C 1
ATOM 1284 O O . LYS A 1 163 ? 21.426 21.506 -0.095 1.00 76.12 163 LYS A O 1
ATOM 1289 N N . ASN A 1 164 ? 21.999 23.287 -1.351 1.00 58.44 164 ASN A N 1
ATOM 1290 C CA . ASN A 1 164 ? 23.280 23.521 -0.683 1.00 58.44 164 ASN A CA 1
ATOM 1291 C C . ASN A 1 164 ? 23.028 23.817 0.809 1.00 58.44 164 ASN A C 1
ATOM 1293 O O . ASN A 1 164 ? 22.081 24.527 1.144 1.00 58.44 164 ASN A O 1
ATOM 1297 N N . ALA A 1 165 ? 23.877 23.271 1.686 1.00 63.19 165 ALA A N 1
ATOM 1298 C CA . ALA A 1 165 ? 23.808 23.369 3.153 1.00 63.19 165 ALA A CA 1
ATOM 1299 C C . ALA A 1 165 ? 22.814 22.440 3.892 1.00 63.19 165 ALA A C 1
ATOM 1301 O O . ALA A 1 165 ? 22.378 22.765 4.994 1.00 63.19 165 ALA A O 1
ATOM 1302 N N . GLY A 1 166 ? 22.472 21.270 3.336 1.00 62.94 166 GLY A N 1
ATOM 1303 C CA . GLY A 1 166 ? 21.805 20.197 4.099 1.00 62.94 166 GLY A CA 1
ATOM 1304 C C . GLY A 1 166 ? 20.340 20.458 4.472 1.00 62.94 166 GLY A C 1
ATOM 1305 O O . GLY A 1 166 ? 19.766 19.710 5.260 1.00 62.94 166 GLY A O 1
ATOM 1306 N N . LYS A 1 167 ? 19.719 21.502 3.907 1.00 66.88 167 LYS A N 1
ATOM 1307 C CA . LYS A 1 167 ? 18.281 21.766 4.039 1.00 66.88 167 LYS A CA 1
ATOM 1308 C C . LYS A 1 167 ? 17.507 21.023 2.950 1.00 66.88 167 LYS A C 1
ATOM 1310 O O . LYS A 1 167 ? 17.876 21.075 1.776 1.00 66.88 167 LYS A O 1
ATOM 1315 N N . PHE A 1 168 ? 16.419 20.366 3.346 1.00 71.56 168 PHE A N 1
ATOM 1316 C CA . PHE A 1 168 ? 15.485 19.706 2.437 1.00 71.56 168 PHE A CA 1
ATOM 1317 C C . PHE A 1 168 ? 14.244 20.577 2.243 1.00 71.56 168 PHE A C 1
ATOM 1319 O O . PHE A 1 168 ? 13.639 21.020 3.216 1.00 71.56 168 PHE A O 1
ATOM 1326 N N . GLU A 1 169 ? 13.851 20.791 0.992 1.00 83.06 169 GLU A N 1
ATOM 1327 C CA . GLU A 1 169 ? 12.555 21.377 0.638 1.00 83.06 169 GLU A CA 1
ATOM 1328 C C . GLU A 1 169 ? 11.734 20.361 -0.149 1.00 83.06 169 GLU A C 1
ATOM 1330 O O . GLU A 1 169 ? 12.290 19.534 -0.868 1.00 83.06 169 GLU A O 1
ATOM 1335 N N . PHE A 1 170 ? 10.410 20.425 -0.027 1.00 84.19 170 PHE A N 1
ATOM 1336 C CA . PHE A 1 170 ? 9.507 19.622 -0.843 1.00 84.19 170 PHE A CA 1
ATOM 1337 C C . PHE A 1 170 ? 8.851 20.506 -1.897 1.00 84.19 170 PHE A C 1
ATOM 1339 O O . PHE A 1 170 ? 8.173 21.480 -1.570 1.00 84.19 170 PHE A O 1
ATOM 1346 N N . LYS A 1 171 ? 9.014 20.137 -3.168 1.00 87.25 171 LYS A N 1
ATOM 1347 C CA . LYS A 1 171 ? 8.223 20.699 -4.261 1.00 87.25 171 LYS A CA 1
ATOM 1348 C C . LYS A 1 171 ? 6.959 19.863 -4.416 1.00 87.25 171 LYS A C 1
ATOM 1350 O O . LYS A 1 171 ? 7.048 18.683 -4.745 1.00 87.25 171 LYS A O 1
ATOM 1355 N N . CYS A 1 172 ? 5.801 20.479 -4.196 1.00 87.00 172 CYS A N 1
ATOM 1356 C CA . CYS A 1 172 ? 4.510 19.847 -4.443 1.00 87.00 172 CYS A CA 1
ATOM 1357 C C . CYS A 1 172 ? 4.089 20.081 -5.896 1.00 87.00 172 CYS A C 1
ATOM 1359 O O . CYS A 1 172 ? 4.008 21.222 -6.355 1.00 87.00 172 CYS A O 1
ATOM 1361 N N . ILE A 1 173 ? 3.839 18.996 -6.616 1.00 87.50 173 ILE A N 1
ATOM 1362 C CA . ILE A 1 173 ? 3.279 18.986 -7.961 1.00 87.50 173 ILE A CA 1
ATOM 1363 C C . ILE A 1 173 ? 1.844 18.465 -7.829 1.00 87.50 173 ILE A C 1
ATOM 1365 O O . ILE A 1 173 ? 1.664 17.320 -7.400 1.00 87.50 173 ILE A O 1
ATOM 1369 N N . PRO A 1 174 ? 0.821 19.266 -8.183 1.00 85.62 174 PRO A N 1
ATOM 1370 C CA . PRO A 1 174 ? -0.560 18.801 -8.200 1.00 85.62 174 PRO A CA 1
ATOM 1371 C C . PRO A 1 174 ? -0.687 17.564 -9.092 1.00 85.62 174 PRO A C 1
ATOM 1373 O O . PRO A 1 174 ? -0.425 17.613 -10.290 1.00 85.62 174 PRO A O 1
ATOM 1376 N N . GLY A 1 175 ? -1.049 16.437 -8.488 1.00 66.44 175 GLY A N 1
ATOM 1377 C CA . GLY A 1 175 ? -1.098 15.126 -9.139 1.00 66.44 175 GLY A CA 1
ATOM 1378 C C . GLY A 1 175 ? -2.525 14.688 -9.427 1.00 66.44 175 GLY A C 1
ATOM 1379 O O . GLY A 1 175 ? -2.842 13.518 -9.243 1.00 66.44 175 GLY A O 1
ATOM 1380 N N . GLN A 1 176 ? -3.390 15.625 -9.828 1.00 69.19 176 GLN A N 1
ATOM 1381 C CA . GLN A 1 176 ? -4.840 15.417 -9.925 1.00 69.19 176 GLN A CA 1
ATOM 1382 C C . GLN A 1 176 ? -5.259 14.339 -10.935 1.00 69.19 176 GLN A C 1
ATOM 1384 O O . GLN A 1 176 ? -6.417 13.985 -10.949 1.00 69.19 176 GLN A O 1
ATOM 1389 N N . MET A 1 177 ? -4.368 13.792 -11.763 1.00 80.31 177 MET A N 1
ATOM 1390 C CA . MET A 1 177 ? -4.713 12.715 -12.709 1.00 80.31 177 MET A CA 1
ATOM 1391 C C . MET A 1 177 ? -3.826 11.473 -12.551 1.00 80.31 177 MET A C 1
ATOM 1393 O O . MET A 1 177 ? -3.854 10.582 -13.395 1.00 80.31 177 MET A O 1
ATOM 1397 N N . ALA A 1 178 ? -2.991 11.412 -11.507 1.00 91.50 178 ALA A N 1
ATOM 1398 C CA . ALA A 1 178 ? -2.172 10.230 -11.264 1.00 91.50 178 ALA A CA 1
ATOM 1399 C C . ALA A 1 178 ? -3.059 9.097 -10.734 1.00 91.50 178 ALA A C 1
ATOM 1401 O O . ALA A 1 178 ? -3.720 9.251 -9.703 1.00 91.50 178 ALA A O 1
ATOM 1402 N N . THR A 1 179 ? -3.063 7.966 -11.438 1.00 95.00 179 THR A N 1
ATOM 1403 C CA . THR A 1 179 ? -3.872 6.797 -11.066 1.00 95.00 179 THR A CA 1
ATOM 1404 C C . THR A 1 179 ? -3.196 5.994 -9.951 1.00 95.00 179 THR A C 1
ATOM 1406 O O . THR A 1 179 ? -1.964 5.921 -9.884 1.00 95.00 179 THR A O 1
ATOM 1409 N N . LEU A 1 180 ? -3.979 5.356 -9.079 1.00 95.19 180 LEU A N 1
ATOM 1410 C CA . LEU A 1 180 ? -3.459 4.459 -8.043 1.00 95.19 180 LEU A CA 1
ATOM 1411 C C . LEU A 1 180 ? -2.577 3.338 -8.613 1.00 95.19 180 LEU A C 1
ATOM 1413 O O . LEU A 1 180 ? -1.479 3.160 -8.083 1.00 95.19 180 LEU A O 1
ATOM 1417 N N . PRO A 1 181 ? -2.949 2.646 -9.712 1.00 95.50 181 PRO A N 1
ATOM 1418 C CA . PRO A 1 181 ? -2.070 1.677 -10.357 1.00 95.50 181 PRO A CA 1
ATOM 1419 C C . PRO A 1 181 ? -0.677 2.223 -10.681 1.00 95.50 181 PRO A C 1
ATOM 1421 O O . PRO A 1 181 ? 0.316 1.577 -10.353 1.00 95.50 181 PRO A O 1
ATOM 1424 N N . GLN A 1 182 ? -0.589 3.423 -11.264 1.00 93.62 182 GLN A N 1
ATOM 1425 C CA . GLN A 1 182 ? 0.688 4.063 -11.607 1.00 93.62 182 GLN A CA 1
ATOM 1426 C C . GLN A 1 182 ? 1.511 4.398 -10.364 1.00 93.62 182 GLN A C 1
ATOM 1428 O O . GLN A 1 182 ? 2.712 4.144 -10.313 1.00 93.62 182 GLN A O 1
ATOM 1433 N N . VAL A 1 183 ? 0.869 4.961 -9.342 1.00 94.50 183 VAL A N 1
ATOM 1434 C CA . VAL A 1 183 ? 1.535 5.389 -8.107 1.00 94.50 183 VAL A CA 1
ATOM 1435 C C . VAL A 1 183 ? 2.046 4.187 -7.309 1.00 94.50 183 VAL A C 1
ATOM 1437 O O . VAL A 1 183 ? 3.196 4.170 -6.862 1.00 94.50 183 VAL A O 1
ATOM 1440 N N . VAL A 1 184 ? 1.218 3.151 -7.165 1.00 95.69 184 VAL A N 1
ATOM 1441 C CA . VAL A 1 184 ? 1.609 1.887 -6.533 1.00 95.69 184 VAL A CA 1
ATOM 1442 C C . VAL A 1 184 ? 2.675 1.189 -7.379 1.00 95.69 184 VAL A C 1
ATOM 1444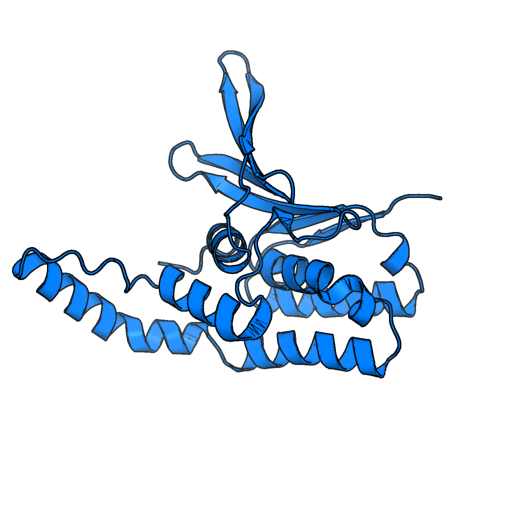 O O . VAL A 1 184 ? 3.635 0.666 -6.818 1.00 95.69 184 VAL A O 1
ATOM 1447 N N . GLY A 1 185 ? 2.585 1.233 -8.711 1.00 92.94 185 GLY A N 1
ATOM 1448 C CA . GLY A 1 185 ? 3.622 0.768 -9.640 1.00 92.94 185 GLY A CA 1
ATOM 1449 C C . GLY A 1 185 ? 4.976 1.443 -9.405 1.00 92.94 185 GLY A C 1
ATOM 1450 O O . GLY A 1 185 ? 5.987 0.761 -9.228 1.00 92.94 185 GLY A O 1
ATOM 1451 N N . ALA A 1 186 ? 4.990 2.774 -9.301 1.00 92.12 186 ALA A N 1
ATOM 1452 C CA . ALA A 1 186 ? 6.193 3.563 -9.038 1.00 92.12 186 ALA A CA 1
ATOM 1453 C C . ALA A 1 186 ? 6.835 3.243 -7.675 1.00 92.12 186 ALA A C 1
ATOM 1455 O O . ALA A 1 186 ? 8.058 3.200 -7.567 1.00 92.12 186 ALA A O 1
ATOM 1456 N N . SER A 1 187 ? 6.024 2.988 -6.644 1.00 93.88 187 SER A N 1
ATOM 1457 C CA . SER A 1 187 ? 6.495 2.580 -5.311 1.00 93.88 187 SER A CA 1
ATOM 1458 C C . SER A 1 187 ? 6.960 1.117 -5.258 1.00 93.88 187 SER A C 1
ATOM 1460 O O . SER A 1 187 ? 7.950 0.788 -4.602 1.00 93.88 187 SER A O 1
ATOM 1462 N N . SER A 1 188 ? 6.248 0.217 -5.943 1.00 86.56 188 SER A N 1
ATOM 1463 C CA . SER A 1 188 ? 6.507 -1.229 -5.925 1.00 86.56 188 SER A CA 1
ATOM 1464 C C . SER A 1 188 ? 7.734 -1.642 -6.710 1.00 86.56 188 SER A C 1
ATOM 1466 O O . SER A 1 188 ? 8.344 -2.626 -6.290 1.00 86.56 188 SER A O 1
ATOM 1468 N N . ALA A 1 189 ? 8.115 -0.881 -7.746 1.00 65.88 189 ALA A N 1
ATOM 1469 C CA . ALA A 1 189 ? 9.338 -1.049 -8.536 1.00 65.88 189 ALA A CA 1
ATOM 1470 C C . ALA A 1 189 ? 9.738 -2.529 -8.654 1.00 65.88 189 ALA A C 1
ATOM 1472 O O . ALA A 1 189 ? 10.807 -2.954 -8.209 1.00 65.88 189 ALA A O 1
ATOM 1473 N N . PHE A 1 190 ? 8.802 -3.323 -9.186 1.00 55.97 190 PHE A N 1
ATOM 1474 C CA . PHE A 1 190 ? 9.017 -4.733 -9.488 1.00 55.97 190 PHE A CA 1
ATOM 1475 C C . PHE A 1 190 ? 10.309 -4.856 -10.304 1.00 55.97 190 PHE A C 1
ATOM 1477 O O . PHE A 1 190 ? 10.526 -4.022 -11.186 1.00 55.97 190 PHE A O 1
ATOM 1484 N N . PRO A 1 191 ? 11.191 -5.825 -10.005 1.00 48.88 191 PRO A N 1
ATOM 1485 C CA . PRO A 1 191 ? 12.536 -5.814 -10.559 1.00 48.88 191 PRO A CA 1
ATOM 1486 C C . PRO A 1 191 ? 12.501 -5.794 -12.090 1.00 48.88 191 PRO A C 1
ATOM 1488 O O . PRO A 1 191 ? 11.730 -6.535 -12.711 1.00 48.88 191 PRO A O 1
ATOM 1491 N N . GLY A 1 192 ? 13.333 -4.914 -12.656 1.00 38.38 192 GLY A N 1
ATOM 1492 C CA . GLY A 1 192 ? 13.801 -5.021 -14.037 1.00 38.38 192 GLY A CA 1
ATOM 1493 C C . GLY A 1 192 ? 14.665 -6.255 -14.247 1.00 38.38 192 GLY A C 1
ATOM 1494 O O . GLY A 1 192 ? 15.168 -6.810 -13.242 1.00 38.38 192 GLY A O 1
#

Foldseek 3Di:
DQADEAEQEADALVSLVVVLVVLVVCLVVPNNQSHQEYEYFASSLLNLLLCQVLVCLSNDDPVSVVVSSVLSVVLVVVPLVVVLVVCVVVLVVVCVVCVVVVHDPPCRDSLNSQLVSCCVRGFPQDFQLNGDNGNWYWYWAADPVVRWIWTQTNQGIWTWDDDPPRDIDTDGDRHRRHGSSNSSSRRNCSDD